Protein 6QDI (pdb70)

Radius of gyration: 21.53 Å; Cα contacts (8 Å, |Δi|>4)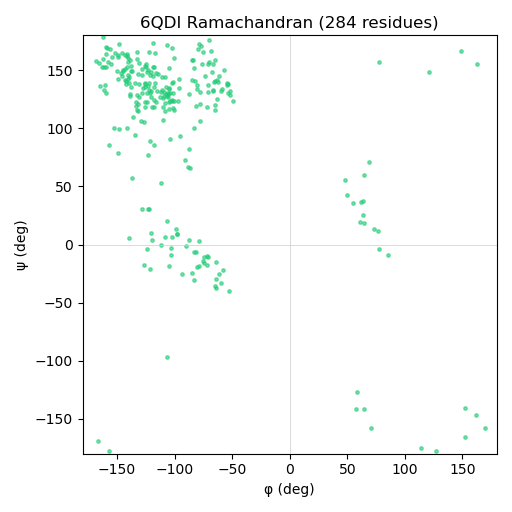: 906; chains: 1; bounding box: 48×49×57 Å

Secondary structure (DSSP, 8-state):
--SEEEEEESSTTS-SEEEEEEESSSEEEEETS-SSTTS-SSSEEEEEEEEEE--SSSEEEEEEEEEES-EEEEETTEEEEEE-SSSEE--EEEEEE-TT--EEEEEEEEEESS-EEEEEEEEETTEEEEEPPGGGEEEPPPPP-S---------EEEEEESSTTS-SEEEEEEES--EEEEET--SSTTS-SSS-EEEEEEEEEEP-SSEEEEEEEEEEEEEEEEETTEEEEEEEEEEEEEEEEPPPEEE-TT-EEEEEEEEEE-SS-EEEEEEEEETTEEEEEPPGGGEE--

Sequence (294 aa):
HMGLRGDYFDNIDLTNFKLTRVDKTIDFFWGVNSPAKEIRNDESYSVRWTGKIRRPLYSEEYTFYISSRDNGVVRLWIDNKLIIDKWDNLVGLEMGKIYYLEAGKLYDIKLEYFNNTGNGFVKLEWSSASTVRSIVPTECLYPAEPKHYGSSIPGKGIGLFYEYFDEDNLTNPKEKGIDSSVIDFNWGVGSPSKSINQDQKFSVRWTGFIQVPYDGDYVFYVSYDDGASLWIDRQLLIDKWTASEINTAKTEAISSLKAGQRVEVMLLLYRNTGLAGSIRLEWEGPGIERSVVPQQSCLYPR

Foldseek 3Di:
DWAWKKFKAQAQPPDHTFDIDGDLFQWDWQFQADPDPRHASFQGIKMKTKFKFADAAQFKKKKFKFWQAAKWKDKLNRTFWGGGDRDTDSTIGIDGDHHGDIIIIMMMGITQGGITTMFMWMAGPPRDIDGRGGVRTDYDDDDDDDDPQAAAFQAWKKWKAQAQPPDHTQDIDGDLFQWYWNFQIGPHPSHDSFQGIKMKTWFWFADAAFWKKKKKKFWQPAKWKAKQNRTQDHGHPVNDGGMDMGDIDGDHHGDIITMIMMGTGHHGIITIAIWMATDVRDTDTRGRRRTHHD

InterPro domains:
  IPR011658 PA14 domain [PF07691] (353-476)
  IPR011658 PA14 domain [PF07691] (506-639)
  IPR011658 PA14 domain [SM00758] (350-486)
  IPR011658 PA14 domain [SM00758] (503-640)
  IPR024449 Anti-sigma factor RsgI, N-terminal [PF12791] (4-43)
  IPR024449 Anti-sigma factor RsgI, N-terminal [PS51849] (4-51)
  IPR037524 PA14/GLEYA domain [PS51820] (349-487)
  IPR037524 PA14/GLEYA domain [PS51820] (502-641)
  IPR055431 Anti-sigma factor RsgI-like, middle domain [PF23750] (88-230)

B-factor: mean 12.71, std 6.84, range [3.91, 49.15]

Nearest PDB structures (foldseek):
  6qdi-assembly1_A  TM=1.003E+00  e=2.223E-57  Acetivibrio clariflavus
  6qe7-assembly1_A  TM=5.141E-01  e=4.379E-30  Acetivibrio thermocellus
  6qe7-assembly3_C  TM=5.158E-01  e=1.562E-29  Acetivibrio thermocellus
  5j6y-assembly1_A  TM=7.148E-01  e=3.619E-06  Marinomonas primoryensis
  6m8m-assembly1_A  TM=7.740E-01  e=2.005E-05  Marinobacter nauticus ATCC 49840

Solvent-accessible surface area: 13378 Å² total; per-residue (Å²): 192,64,0,0,34,0,6,0,2,15,1,30,45,29,44,24,56,62,38,45,68,61,11,148,37,3,71,39,146,30,20,74,83,27,14,17,192,64,3,69,62,8,23,0,2,0,0,51,0,33,7,81,0,56,0,94,79,59,34,99,1,21,0,35,1,24,3,12,10,0,0,74,0,48,0,69,110,126,68,27,5,79,86,68,48,90,124,79,7,152,43,134,8,129,22,132,0,88,54,49,106,92,15,50,3,71,0,16,0,10,1,16,26,27,47,0,34,0,79,0,23,5,17,17,102,57,21,134,123,46,40,1,35,38,95,1,0,66,30,32,146,78,137,150,64,59,67,111,18,94,44,182,12,91,0,0,63,19,40,0,8,25,91,34,79,43,64,66,90,100,50,149,21,83,2,29,21,2,13,12,24,1,2,48,0,4,1,15,89,47,4,88,77,47,42,83,0,0,0,66,0,34,5,43,0,54,3,28,80,90,26,82,1,22,0,26,0,26,3,10,11,0,0,8,0,90,10,67,176,114,69,72,6,96,81,56,111,33,87,59,138,72,59,17,123,4,136,62,44,84,7,129,58,41,62,102,0,50,2,75,0,14,0,29,0,53,28,150,40,0,22,0,43,1,30,0,67,14,44,87,12,150,115,44,43,1,9,78,21,2,0,45,25,217

CATH classification: 3.90.182.10 (+1 more: 3.90.182.10)

Organism: Acetivibrio clariflavus (strain DSM 19732 / NBRC 101661 / EBR45) (NCBI:txid720554)

Structure (mmCIF, N/CA/C/O backbone):
data_6QDI
#
_entry.id   6QDI
#
_cell.length_a   104.600
_cell.length_b   41.430
_cell.length_c   73.310
_cell.angle_alpha   90.00
_cell.angle_beta   100.35
_cell.angle_gamma   90.00
#
_symmetry.space_group_name_H-M   'C 1 2 1'
#
loop_
_entity.id
_entity.type
_entity.pdbx_description
1 polymer 'PA14 domain-containing protein'
2 non-polymer 1,2-ETHANEDIOL
3 non-polymer 'CALCIUM ION'
4 water water
#
loop_
_atom_site.group_PDB
_atom_site.id
_atom_site.type_symbol
_atom_site.label_atom_id
_atom_site.label_alt_id
_atom_site.label_comp_id
_atom_site.label_asym_id
_atom_site.label_entity_id
_atom_site.label_seq_id
_atom_site.pdbx_PDB_ins_code
_atom_site.Cartn_x
_atom_site.Cartn_y
_atom_site.Cartn_z
_atom_site.occupancy
_atom_site.B_iso_or_equiv
_atom_site.auth_seq_id
_atom_site.auth_comp_id
_atom_site.auth_asym_id
_atom_site.auth_atom_id
_atom_site.pdbx_PDB_model_num
ATOM 1 N N . HIS A 1 1 ? -0.376 26.246 21.729 1.00 23.34 20 HIS A N 1
ATOM 2 C CA . HIS A 1 1 ? -1.279 25.150 22.173 1.00 17.82 20 HIS A CA 1
ATOM 3 C C . HIS A 1 1 ? -0.516 24.097 22.982 1.00 17.58 20 HIS A C 1
ATOM 4 O O . HIS A 1 1 ? 0.631 23.770 22.661 1.00 21.77 20 HIS A O 1
ATOM 11 N N . MET A 1 2 ? -1.193 23.598 24.020 1.00 17.72 21 MET A N 1
ATOM 12 C CA . MET A 1 2 ? -0.737 22.569 24.911 1.00 18.96 21 MET A CA 1
ATOM 13 C C . MET A 1 2 ? -1.488 21.178 24.816 1.00 17.07 21 MET A C 1
ATOM 14 O O . MET A 1 2 ? -2.696 21.040 24.680 0.70 17.67 21 MET A O 1
ATOM 19 N N . GLY A 1 3 ? -0.710 20.145 25.001 1.00 13.81 22 GLY A N 1
ATOM 20 C CA . GLY A 1 3 ? -1.159 18.773 24.934 1.00 11.22 22 GLY A CA 1
ATOM 21 C C . GLY A 1 3 ? -0.525 18.050 23.773 1.00 10.93 22 GLY A C 1
ATOM 22 O O . GLY A 1 3 ? 0.373 18.587 23.120 1.00 11.69 22 GLY A O 1
ATOM 23 N N . LEU A 1 4 ? -0.946 16.801 23.542 1.00 9.47 23 LEU A N 1
ATOM 24 C CA . LEU A 1 4 ? -0.471 16.024 22.381 1.00 9.25 23 LEU A CA 1
ATOM 25 C C . LEU A 1 4 ? -1.667 15.724 21.511 1.00 8.91 23 LEU A C 1
ATOM 26 O O . LEU A 1 4 ? -2.804 15.622 21.959 1.00 10.41 23 LEU A O 1
ATOM 31 N N . ARG A 1 5 ? -1.396 15.552 20.215 1.00 9.11 24 ARG A N 1
ATOM 32 C CA . ARG A 1 5 ? -2.447 15.149 19.251 1.00 9.18 24 ARG A CA 1
ATOM 33 C C . ARG A 1 5 ? -2.636 13.639 19.350 1.00 8.78 24 ARG A C 1
ATOM 34 O O . ARG A 1 5 ? -1.682 12.879 19.091 1.00 9.14 24 ARG A O 1
ATOM 42 N N . GLY A 1 6 ? -3.852 13.222 19.708 1.00 8.86 25 GLY A N 1
ATOM 43 C CA . GLY A 1 6 ? -4.227 11.826 19.773 1.00 8.85 25 GLY A CA 1
ATOM 44 C C . GLY A 1 6 ? -5.043 11.490 18.526 1.00 8.59 25 GLY A C 1
ATOM 45 O O . GLY A 1 6 ? -6.081 12.112 18.285 1.00 9.96 25 GLY A O 1
ATOM 46 N N . ASP A 1 7 ? -4.572 10.474 17.778 1.00 8.41 26 ASP A N 1
ATOM 47 C CA . ASP A 1 7 ? -5.303 9.881 16.673 1.00 7.90 26 ASP A CA 1
ATOM 48 C C . ASP A 1 7 ? -5.821 8.555 17.198 1.00 7.40 26 ASP A C 1
ATOM 49 O O . ASP A 1 7 ? -5.039 7.690 17.637 1.00 7.83 26 ASP A O 1
ATOM 54 N N . TYR A 1 8 ? -7.135 8.411 17.127 1.00 7.58 27 TYR A N 1
ATOM 55 C CA . TYR A 1 8 ? -7.837 7.284 17.682 1.00 7.79 27 TYR A CA 1
ATOM 56 C C . TYR A 1 8 ? -8.336 6.372 16.577 1.00 7.85 27 TYR A C 1
ATOM 57 O O . TYR A 1 8 ? -9.023 6.822 15.641 1.00 8.44 27 TYR A O 1
ATOM 66 N N . PHE A 1 9 ? -8.018 5.085 16.731 1.00 7.50 28 PHE A N 1
ATOM 67 C CA . PHE A 1 9 ? -8.250 4.063 15.721 1.00 7.52 28 PHE A CA 1
ATOM 68 C C . PHE A 1 9 ? -9.197 3.010 16.253 1.00 7.00 28 PHE A C 1
ATOM 69 O O . PHE A 1 9 ? -9.150 2.637 17.434 1.00 7.85 28 PHE A O 1
ATOM 77 N N . ASP A 1 10 ? -10.024 2.482 15.366 1.00 7.29 29 ASP A N 1
ATOM 78 C CA . ASP A 1 10 ? -11.085 1.556 15.726 1.00 7.33 29 ASP A CA 1
ATOM 79 C C . ASP A 1 10 ? -10.604 0.125 15.905 1.00 6.75 29 ASP A C 1
ATOM 80 O O . ASP A 1 10 ? -11.396 -0.715 16.271 1.00 8.38 29 ASP A O 1
ATOM 85 N N . ASN A 1 11 ? -9.347 -0.169 15.605 1.00 6.87 30 ASN A N 1
ATOM 86 C CA . ASN A 1 11 ? -8.783 -1.518 15.709 1.00 6.49 30 ASN A CA 1
ATOM 87 C C . ASN A 1 11 ? -7.632 -1.539 16.709 1.00 6.26 30 ASN A C 1
ATOM 88 O O . ASN A 1 11 ? -7.166 -0.482 17.162 1.00 7.14 30 ASN A O 1
ATOM 93 N N . ILE A 1 12 ? -7.106 -2.720 17.016 1.00 6.11 31 ILE A N 1
ATOM 94 C CA . ILE A 1 12 ? -5.981 -2.843 17.975 1.00 6.09 31 ILE A CA 1
ATOM 95 C C . ILE A 1 12 ? -4.641 -2.407 17.411 1.00 6.09 31 ILE A C 1
ATOM 96 O O . ILE A 1 12 ? -3.689 -2.293 18.175 1.00 7.14 31 ILE A O 1
ATOM 101 N N . ASP A 1 13 ? -4.551 -2.173 16.103 1.00 6.61 32 ASP A N 1
ATOM 102 C CA . ASP A 1 13 ? -3.260 -2.095 15.396 1.00 6.87 32 ASP A CA 1
ATOM 103 C C . ASP A 1 13 ? -3.090 -0.779 14.665 1.00 6.68 32 ASP A C 1
ATOM 104 O O . ASP A 1 13 ? -2.432 -0.745 13.618 1.00 7.71 32 ASP A O 1
ATOM 109 N N . LEU A 1 14 ? -3.670 0.297 15.176 1.00 6.70 33 LEU A N 1
ATOM 110 C CA . LEU A 1 14 ? -3.426 1.639 14.600 1.00 6.92 33 LEU A CA 1
ATOM 111 C C . LEU A 1 14 ? -3.905 1.697 13.156 1.00 7.00 33 LEU A C 1
ATOM 112 O O . LEU A 1 14 ? -3.308 2.382 12.309 1.00 8.30 33 LEU A O 1
ATOM 117 N N . THR A 1 15 ? -5.015 1.009 12.881 1.00 7.28 34 THR A N 1
ATOM 118 C CA . THR A 1 15 ? -5.697 1.085 11.615 1.00 8.08 34 THR A CA 1
ATOM 119 C C . THR A 1 15 ? -7.167 1.465 11.849 1.00 7.63 34 THR A C 1
ATOM 120 O O . THR A 1 15 ? -7.742 1.225 12.903 1.00 7.89 34 THR A O 1
ATOM 124 N N . ASN A 1 16 ? -7.733 2.052 10.786 1.00 8.70 35 ASN A N 1
ATOM 125 C CA . ASN A 1 16 ? -9.116 2.520 10.732 1.00 9.38 35 ASN A CA 1
ATOM 126 C C . ASN A 1 16 ? -9.335 3.723 11.644 1.00 9.00 35 ASN A C 1
ATOM 127 O O . ASN A 1 16 ? -9.968 3.651 12.702 1.00 8.99 35 ASN A O 1
ATOM 132 N N . PHE A 1 17 ? -8.768 4.845 11.232 1.00 9.68 36 PHE A N 1
ATOM 133 C CA . PHE A 1 17 ? -8.865 6.113 11.927 1.00 9.37 36 PHE A CA 1
ATOM 134 C C . PHE A 1 17 ? -10.296 6.590 12.063 1.00 9.97 36 PHE A C 1
ATOM 135 O O . PHE A 1 17 ? -11.043 6.577 11.075 1.00 12.18 36 PHE A O 1
ATOM 143 N N . LYS A 1 18 ? -10.666 7.000 13.276 1.00 9.34 37 LYS A N 1
ATOM 144 C CA . LYS A 1 18 ? -11.967 7.571 13.517 1.00 9.81 37 LYS A CA 1
ATOM 145 C C . LYS A 1 18 ? -12.009 8.979 14.090 1.00 10.40 37 LYS A C 1
ATOM 146 O O . LYS A 1 18 ? -13.045 9.646 13.961 1.00 12.79 37 LYS A O 1
ATOM 152 N N . LEU A 1 19 ? -10.942 9.452 14.726 1.00 9.89 38 LEU A N 1
ATOM 153 C CA . LEU A 1 19 ? -11.024 10.736 15.449 1.00 10.35 38 LEU A CA 1
ATOM 154 C C . LEU A 1 19 ? -9.656 11.230 15.769 1.00 9.37 38 LEU A C 1
ATOM 155 O O . LEU A 1 19 ? -8.771 10.444 16.193 1.00 9.70 38 LEU A O 1
ATOM 160 N N . THR A 1 20 ? -9.447 12.531 15.556 1.00 9.71 39 THR A N 1
ATOM 161 C CA . THR A 1 20 ? -8.290 13.187 16.136 1.00 9.80 39 THR A CA 1
ATOM 162 C C . THR A 1 20 ? -8.761 14.259 17.141 1.00 10.49 39 THR A C 1
ATOM 163 O O . THR A 1 20 ? -9.801 14.876 16.959 1.00 11.08 39 THR A O 1
ATOM 167 N N . ARG A 1 21 ? -7.958 14.441 18.177 1.00 10.19 40 ARG A N 1
ATOM 168 C CA . ARG A 1 21 ? -8.228 15.503 19.157 1.00 10.78 40 ARG A CA 1
ATOM 169 C C . ARG A 1 21 ? -6.951 15.791 19.892 1.00 10.12 40 ARG A C 1
ATOM 170 O O . ARG A 1 21 ? -6.012 14.998 19.871 1.00 11.91 40 ARG A O 1
ATOM 178 N N . VAL A 1 22 ? -6.899 16.931 20.577 1.00 10.48 41 VAL A N 1
ATOM 179 C CA . VAL A 1 22 ? -5.773 17.236 21.421 1.00 10.47 41 VAL A CA 1
ATOM 180 C C . VAL A 1 22 ? -6.113 16.873 22.869 1.00 10.58 41 VAL A C 1
ATOM 181 O O . VAL A 1 22 ? -7.132 17.330 23.430 1.00 11.56 41 VAL A O 1
ATOM 185 N N . ASP A 1 23 ? -5.270 16.023 23.441 1.00 9.46 42 ASP A N 1
ATOM 186 C CA . ASP A 1 23 ? -5.403 15.592 24.817 1.00 9.95 42 ASP A CA 1
ATOM 187 C C . ASP A 1 23 ? -4.394 16.363 25.680 1.00 10.21 42 ASP A C 1
ATOM 188 O O . ASP A 1 23 ? -3.213 16.436 25.365 1.00 10.31 42 ASP A O 1
ATOM 193 N N . LYS A 1 24 ? -4.851 16.936 26.780 1.00 9.91 43 LYS A N 1
ATOM 194 C CA . LYS A 1 24 ? -3.989 17.817 27.553 1.00 10.98 43 LYS A CA 1
ATOM 195 C C . LYS A 1 24 ? -2.803 17.120 28.174 1.00 10.20 43 LYS A C 1
ATOM 196 O O . LYS A 1 24 ? -1.719 17.680 28.198 1.00 10.28 43 LYS A O 1
ATOM 202 N N . THR A 1 25 ? -3.018 15.874 28.593 1.00 10.31 44 THR A N 1
ATOM 203 C CA . THR A 1 25 ? -1.996 15.017 29.133 1.00 10.51 44 THR A CA 1
ATOM 204 C C . THR A 1 25 ? -2.312 13.580 28.701 1.00 10.34 44 THR A C 1
ATOM 205 O O . THR A 1 25 ? -3.440 13.306 28.260 1.00 11.03 44 THR A O 1
ATOM 209 N N . ILE A 1 26 ? -1.329 12.680 28.839 1.00 10.32 45 ILE A N 1
ATOM 210 C CA . ILE A 1 26 ? -1.600 11.238 28.613 1.00 10.24 45 ILE A CA 1
ATOM 211 C C . ILE A 1 26 ? -1.886 10.629 29.979 1.00 9.46 45 ILE A C 1
ATOM 212 O O . ILE A 1 26 ? -0.985 10.214 30.697 1.00 10.00 45 ILE A O 1
ATOM 217 N N . ASP A 1 27 ? -3.169 10.585 30.322 1.00 10.02 46 ASP A N 1
ATOM 218 C CA . ASP A 1 27 ? -3.622 10.147 31.628 1.00 10.51 46 ASP A CA 1
ATOM 219 C C . ASP A 1 27 ? -5.048 9.694 31.469 1.00 9.56 46 ASP A C 1
ATOM 220 O O . ASP A 1 27 ? -5.964 10.506 31.598 1.00 12.53 46 ASP A O 1
ATOM 225 N N . PHE A 1 28 ? -5.224 8.435 31.084 1.00 8.85 47 PHE A N 1
ATOM 226 C CA . PHE A 1 28 ? -6.530 7.924 30.692 1.00 8.41 47 PHE A CA 1
ATOM 227 C C . PHE A 1 28 ? -6.857 6.631 31.384 1.00 8.38 47 PHE A C 1
ATOM 228 O O . PHE A 1 28 ? -6.013 5.742 31.506 1.00 8.41 47 PHE A O 1
ATOM 236 N N . PHE A 1 29 ? -8.098 6.535 31.817 1.00 8.61 48 PHE A N 1
ATOM 237 C CA . PHE A 1 29 ? -8.619 5.320 32.344 1.00 9.13 48 PHE A CA 1
ATOM 238 C C . PHE A 1 29 ? -10.002 5.145 31.738 1.00 8.81 48 PHE A C 1
ATOM 239 O O . PHE A 1 29 ? -10.913 5.949 32.066 1.00 10.36 48 PHE A O 1
ATOM 247 N N . TRP A 1 30 ? -10.161 4.176 30.838 1.00 8.60 49 TRP A N 1
ATOM 248 C CA . TRP A 1 30 ? -11.381 4.047 30.044 1.00 9.00 49 TRP A CA 1
ATOM 249 C C . TRP A 1 30 ? -12.303 2.934 30.521 1.00 9.44 49 TRP A C 1
ATOM 250 O O . TRP A 1 30 ? -13.428 2.813 30.025 1.00 10.41 49 TRP A O 1
ATOM 261 N N . GLY A 1 31 ? -11.840 2.089 31.467 1.00 8.98 50 GLY A N 1
ATOM 262 C CA . GLY A 1 31 ? -12.675 0.989 31.887 1.00 10.37 50 GLY A CA 1
ATOM 263 C C . GLY A 1 31 ? -12.866 0.081 30.705 1.00 10.49 50 GLY A C 1
ATOM 264 O O . GLY A 1 31 ? -11.970 -0.102 29.887 1.00 9.89 50 GLY A O 1
ATOM 265 N N . VAL A 1 32 ? -14.078 -0.437 30.586 1.00 12.74 51 VAL A N 1
ATOM 266 C CA . VAL A 1 32 ? -14.411 -1.289 29.440 1.00 12.10 51 VAL A CA 1
ATOM 267 C C . VAL A 1 32 ? -15.132 -0.514 28.360 1.00 11.08 51 VAL A C 1
ATOM 268 O O . VAL A 1 32 ? -15.638 -1.130 27.410 1.00 14.11 51 VAL A O 1
ATOM 272 N N . ASN A 1 33 ? -15.211 0.807 28.463 1.00 11.73 52 ASN A N 1
ATOM 273 C CA . ASN A 1 33 ? -15.896 1.614 27.448 1.00 13.35 52 ASN A CA 1
ATOM 274 C C . ASN A 1 33 ? -14.932 2.293 26.536 1.00 11.18 52 ASN A C 1
ATOM 275 O O . ASN A 1 33 ? -13.752 2.343 26.785 1.00 13.25 52 ASN A O 1
ATOM 280 N N . SER A 1 34 ? -15.462 2.841 25.482 1.00 12.38 53 SER A N 1
ATOM 281 C CA . SER A 1 34 ? -14.708 3.450 24.475 1.00 13.68 53 SER A CA 1
ATOM 282 C C . SER A 1 34 ? -14.040 4.772 24.902 1.00 11.89 53 SER A C 1
ATOM 283 O O . SER A 1 34 ? -14.599 5.480 25.759 1.00 13.56 53 SER A O 1
ATOM 286 N N . PRO A 1 35 ? -12.951 5.196 24.232 1.00 11.44 54 PRO A N 1
ATOM 287 C CA . PRO A 1 35 ? -12.476 6.561 24.504 1.00 11.43 54 PRO A CA 1
ATOM 288 C C . PRO A 1 35 ? -13.327 7.672 23.968 1.00 12.85 54 PRO A C 1
ATOM 289 O O . PRO A 1 35 ? -13.117 8.818 24.375 1.00 16.07 54 PRO A O 1
ATOM 293 N N . ALA A 1 36 ? -14.198 7.396 23.021 1.00 11.92 55 ALA A N 1
ATOM 294 C CA . ALA A 1 36 ? -14.930 8.478 22.357 1.00 12.85 55 ALA A CA 1
ATOM 295 C C . ALA A 1 36 ? -16.089 7.882 21.602 1.00 12.21 55 ALA A C 1
ATOM 296 O O . ALA A 1 36 ? -16.011 6.727 21.163 1.00 12.67 55 ALA A O 1
ATOM 298 N N . LYS A 1 37 ? -17.126 8.702 21.348 1.00 13.81 56 LYS A N 1
ATOM 299 C CA . LYS A 1 37 ? -18.304 8.178 20.659 1.00 14.27 56 LYS A CA 1
ATOM 300 C C . LYS A 1 37 ? -17.988 7.664 19.249 1.00 12.38 56 LYS A C 1
ATOM 301 O O . LYS A 1 37 ? -18.667 6.780 18.743 1.00 15.66 56 LYS A O 1
ATOM 307 N N . GLU A 1 38 ? -16.925 8.200 18.638 1.00 12.90 57 GLU A N 1
ATOM 308 C CA . GLU A 1 38 ? -16.527 7.825 17.300 1.00 13.06 57 GLU A CA 1
ATOM 309 C C . GLU A 1 38 ? -15.870 6.452 17.228 1.00 12.36 57 GLU A C 1
ATOM 310 O O . GLU A 1 38 ? -15.710 5.915 16.132 1.00 13.95 57 GLU A O 1
ATOM 316 N N . ILE A 1 39 ? -15.440 5.918 18.365 1.00 10.87 58 ILE A N 1
ATOM 317 C CA . ILE A 1 39 ? -14.767 4.629 18.438 1.00 10.25 58 ILE A CA 1
ATOM 318 C C . ILE A 1 39 ? -15.793 3.618 18.901 1.00 10.28 58 ILE A C 1
ATOM 319 O O . ILE A 1 39 ? -16.386 3.784 19.993 1.00 12.11 58 ILE A O 1
ATOM 324 N N . ARG A 1 40 ? -15.983 2.563 18.115 1.00 10.11 59 ARG A N 1
ATOM 325 C CA . ARG A 1 40 ? -16.945 1.502 18.443 1.00 11.68 59 ARG A CA 1
ATOM 326 C C . ARG A 1 40 ? -16.630 0.970 19.847 1.00 10.34 59 ARG A C 1
ATOM 327 O O . ARG A 1 40 ? -15.472 0.675 20.189 1.00 9.70 59 ARG A O 1
ATOM 335 N N . ASN A 1 41 ? -17.671 0.761 20.637 1.00 9.92 60 ASN A N 1
ATOM 336 C CA . ASN A 1 41 ? -17.539 0.331 22.038 1.00 9.99 60 ASN A CA 1
ATOM 337 C C . ASN A 1 41 ? -17.451 -1.191 22.109 1.00 9.11 60 ASN A C 1
ATOM 338 O O . ASN A 1 41 ? -18.330 -1.846 22.662 1.00 10.45 60 ASN A O 1
ATOM 343 N N . ASP A 1 42 ? -16.366 -1.726 21.554 1.00 8.46 61 ASP A N 1
ATOM 344 C CA . ASP A 1 42 ? -16.175 -3.158 21.460 1.00 8.45 61 ASP A CA 1
ATOM 345 C C . ASP A 1 42 ? -14.926 -3.662 22.180 1.00 8.05 61 ASP A C 1
ATOM 346 O O . ASP A 1 42 ? -14.598 -4.842 22.070 1.00 8.86 61 ASP A O 1
ATOM 351 N N . GLU A 1 43 ? -14.205 -2.773 22.868 1.00 8.05 62 GLU A N 1
ATOM 352 C CA . GLU A 1 43 ? -13.020 -3.140 23.647 1.00 8.53 62 GLU A CA 1
ATOM 353 C C . GLU A 1 43 ? -11.770 -3.404 22.829 1.00 8.08 62 GLU A C 1
ATOM 354 O O . GLU A 1 43 ? -10.788 -3.894 23.370 1.00 8.88 62 GLU A O 1
ATOM 360 N N . SER A 1 44 ? -11.790 -3.045 21.531 1.00 7.42 63 SER A N 1
ATOM 361 C CA . SER A 1 44 ? -10.600 -3.191 20.672 1.00 6.64 63 SER A CA 1
ATOM 362 C C . SER A 1 44 ? -10.289 -1.864 20.000 1.00 7.59 63 SER A C 1
ATOM 363 O O . SER A 1 44 ? -11.011 -1.447 19.089 1.00 9.04 63 SER A O 1
ATOM 366 N N . TYR A 1 45 ? -9.255 -1.151 20.444 1.00 6.17 64 TYR A N 1
ATOM 367 C CA . TYR A 1 45 ? -8.971 0.172 19.894 1.00 6.00 64 TYR A CA 1
ATOM 368 C C . TYR A 1 45 ? -7.529 0.511 20.165 1.00 5.65 64 TYR A C 1
ATOM 369 O O . TYR A 1 45 ? -6.829 -0.197 20.895 1.00 6.02 64 TYR A O 1
ATOM 378 N N . SER A 1 46 ? -7.064 1.584 19.539 1.00 5.89 65 SER A N 1
ATOM 379 C CA . SER A 1 46 ? -5.667 1.963 19.701 1.00 6.09 65 SER A CA 1
ATOM 380 C C . SER A 1 46 ? -5.550 3.458 19.464 1.00 6.01 65 SER A C 1
ATOM 381 O O . SER A 1 46 ? -6.469 4.091 18.907 1.00 6.85 65 SER A O 1
ATOM 384 N N . VAL A 1 47 ? -4.451 4.039 19.926 1.00 5.99 66 VAL A N 1
ATOM 385 C CA . VAL A 1 47 ? -4.229 5.474 19.884 1.00 6.35 66 VAL A CA 1
ATOM 386 C C . VAL A 1 47 ? -2.779 5.747 19.604 1.00 6.59 66 VAL A C 1
ATOM 387 O O . VAL A 1 47 ? -1.875 5.054 20.122 1.00 6.94 66 VAL A O 1
ATOM 391 N N . ARG A 1 48 ? -2.522 6.784 18.791 1.00 7.04 67 ARG A N 1
ATOM 392 C CA . ARG A 1 48 ? -1.185 7.331 18.644 1.00 7.58 67 ARG A CA 1
ATOM 393 C C . ARG A 1 48 ? -1.213 8.796 19.061 1.00 7.78 67 ARG A C 1
ATOM 394 O O . ARG A 1 48 ? -2.007 9.585 18.547 1.00 9.07 67 ARG A O 1
ATOM 402 N N . TRP A 1 49 ? -0.321 9.151 19.982 1.00 7.47 68 TRP A N 1
ATOM 403 C CA . TRP A 1 49 ? -0.093 10.550 20.354 1.00 7.81 68 TRP A CA 1
ATOM 404 C C . TRP A 1 49 ? 1.202 11.050 19.771 1.00 8.16 68 TRP A C 1
ATOM 405 O O . TRP A 1 49 ? 2.243 10.373 19.850 1.00 8.32 68 TRP A O 1
ATOM 416 N N . THR A 1 50 ? 1.164 12.254 19.181 1.00 8.40 69 THR A N 1
ATOM 417 C CA . THR A 1 50 ? 2.333 12.869 18.608 1.00 9.09 69 THR A CA 1
ATOM 418 C C . THR A 1 50 ? 2.404 14.360 18.975 1.00 8.56 69 THR A C 1
ATOM 419 O O . THR A 1 50 ? 1.387 15.059 19.098 1.00 9.28 69 THR A O 1
ATOM 423 N N . GLY A 1 51 ? 3.635 14.823 19.073 1.00 9.72 70 GLY A N 1
ATOM 424 C CA . GLY A 1 51 ? 3.892 16.237 19.245 1.00 9.43 70 GLY A CA 1
ATOM 425 C C . GLY A 1 51 ? 5.294 16.414 19.764 1.00 9.44 70 GLY A C 1
ATOM 426 O O . GLY A 1 51 ? 6.219 15.661 19.414 1.00 9.99 70 GLY A O 1
ATOM 427 N N . LYS A 1 52 ? 5.471 17.439 20.596 1.00 10.65 71 LYS A N 1
ATOM 428 C CA . LYS A 1 52 ? 6.773 17.767 21.191 1.00 10.93 71 LYS A CA 1
ATOM 429 C C . LYS A 1 52 ? 6.660 17.822 22.695 1.00 10.40 71 LYS A C 1
ATOM 430 O O . LYS A 1 52 ? 5.576 18.096 23.225 1.00 11.19 71 LYS A O 1
ATOM 436 N N . ILE A 1 53 ? 7.784 17.542 23.338 1.00 10.13 72 ILE A N 1
ATOM 437 C CA . ILE A 1 53 ? 7.918 17.620 24.801 1.00 10.98 72 ILE A CA 1
ATOM 438 C C . ILE A 1 53 ? 9.094 18.529 25.146 1.00 11.53 72 ILE A C 1
ATOM 439 O O . ILE A 1 53 ? 10.131 18.461 24.486 1.00 12.08 72 ILE A O 1
ATOM 444 N N . ARG A 1 54 ? 8.887 19.364 26.173 1.00 11.42 73 ARG A N 1
ATOM 445 C CA A ARG A 1 54 ? 9.870 20.369 26.605 0.50 13.04 73 ARG A CA 1
ATOM 446 C CA B ARG A 1 54 ? 9.902 20.344 26.589 0.50 13.03 73 ARG A CA 1
ATOM 447 C C . ARG A 1 54 ? 10.228 20.141 28.066 1.00 13.73 73 ARG A C 1
ATOM 448 O O . ARG A 1 54 ? 9.467 20.544 28.938 1.00 15.68 73 ARG A O 1
ATOM 463 N N . PRO A 1 55 ? 11.387 19.535 28.360 1.00 12.74 74 PRO A N 1
ATOM 464 C CA . PRO A 1 55 ? 11.779 19.399 29.755 1.00 13.74 74 PRO A CA 1
ATOM 465 C C . PRO A 1 55 ? 12.286 20.716 30.323 1.00 13.80 74 PRO A C 1
ATOM 466 O O . PRO A 1 55 ? 12.794 21.556 29.585 1.00 15.70 74 PRO A O 1
ATOM 470 N N . LEU A 1 56 ? 12.180 20.845 31.634 1.00 13.74 75 LEU A N 1
ATOM 471 C CA . LEU A 1 56 ? 12.613 22.047 32.310 1.00 14.75 75 LEU A CA 1
ATOM 472 C C . LEU A 1 56 ? 14.110 22.007 32.631 1.00 15.50 75 LEU A C 1
ATOM 473 O O . LEU A 1 56 ? 14.691 23.073 32.842 1.00 19.65 75 LEU A O 1
ATOM 478 N N . TYR A 1 57 ? 14.720 20.830 32.756 1.00 15.18 76 TYR A N 1
ATOM 479 C CA . TYR A 1 57 ? 16.093 20.676 33.248 1.00 15.83 76 TYR A CA 1
ATOM 480 C C . TYR A 1 57 ? 16.979 19.893 32.301 1.00 15.39 76 TYR A C 1
ATOM 481 O O . TYR A 1 57 ? 16.477 19.070 31.511 1.00 15.92 76 TYR A O 1
ATOM 490 N N . SER A 1 58 ? 18.292 20.158 32.371 1.00 15.71 77 SER A N 1
ATOM 491 C CA . SER A 1 58 ? 19.338 19.376 31.687 1.00 14.92 77 SER A CA 1
ATOM 492 C C . SER A 1 58 ? 19.780 18.197 32.552 1.00 15.32 77 SER A C 1
ATOM 493 O O . SER A 1 58 ? 20.723 18.267 33.326 1.00 17.05 77 SER A O 1
ATOM 496 N N . GLU A 1 59 ? 18.979 17.126 32.476 1.00 14.70 78 GLU A N 1
ATOM 497 C CA . GLU A 1 59 ? 19.065 16.004 33.399 1.00 14.16 78 GLU A CA 1
ATOM 498 C C . GLU A 1 59 ? 18.644 14.721 32.697 1.00 13.90 78 GLU A C 1
ATOM 499 O O . GLU A 1 59 ? 18.004 14.753 31.626 1.00 15.12 78 GLU A O 1
ATOM 505 N N . GLU A 1 60 ? 19.046 13.595 33.285 1.00 13.63 79 GLU A N 1
ATOM 506 C CA . GLU A 1 60 ? 18.501 12.281 32.899 1.00 13.63 79 GLU A CA 1
ATOM 507 C C . GLU A 1 60 ? 17.065 12.189 33.402 1.00 13.64 79 GLU A C 1
ATOM 508 O O . GLU A 1 60 ? 16.815 12.174 34.617 1.00 14.00 79 GLU A O 1
ATOM 514 N N . TYR A 1 61 ? 16.139 12.042 32.449 1.00 12.77 80 TYR A N 1
ATOM 515 C CA . TYR A 1 61 ? 14.716 11.845 32.761 1.00 11.77 80 TYR A CA 1
ATOM 516 C C . TYR A 1 61 ? 14.373 10.382 32.745 1.00 11.28 80 TYR A C 1
ATOM 517 O O . TYR A 1 61 ? 14.906 9.605 31.939 1.00 12.44 80 TYR A O 1
ATOM 526 N N . THR A 1 62 ? 13.505 9.998 33.682 1.00 10.88 81 THR A N 1
ATOM 527 C CA . THR A 1 62 ? 12.828 8.707 33.643 1.00 10.17 81 THR A CA 1
ATOM 528 C C . THR A 1 62 ? 11.390 8.921 33.243 1.00 10.15 81 THR A C 1
ATOM 529 O O . THR A 1 62 ? 10.743 9.835 33.774 1.00 11.24 81 THR A O 1
ATOM 533 N N . PHE A 1 63 ? 10.923 8.139 32.259 1.00 9.80 82 PHE A N 1
ATOM 534 C CA . PHE A 1 63 ? 9.521 8.098 31.875 1.00 9.24 82 PHE A CA 1
ATOM 535 C C . PHE A 1 63 ? 8.907 6.813 32.393 1.00 9.50 82 PHE A C 1
ATOM 536 O O . PHE A 1 63 ? 9.548 5.745 32.271 1.00 10.23 82 PHE A O 1
ATOM 544 N N . TYR A 1 64 ? 7.724 6.922 32.982 1.00 8.98 83 TYR A N 1
ATOM 545 C CA . TYR A 1 64 ? 7.022 5.797 33.547 1.00 8.90 83 TYR A CA 1
ATOM 546 C C . TYR A 1 64 ? 5.713 5.630 32.789 1.00 8.41 83 TYR A C 1
ATOM 547 O O . TYR A 1 64 ? 4.974 6.612 32.607 1.00 10.35 83 TYR A O 1
ATOM 556 N N . ILE A 1 65 ? 5.396 4.391 32.439 1.00 8.59 84 ILE A N 1
ATOM 557 C CA . ILE A 1 65 ? 4.131 4.059 31.855 1.00 8.98 84 ILE A CA 1
ATOM 558 C C . ILE A 1 65 ? 3.410 3.018 32.688 1.00 8.38 84 ILE A C 1
ATOM 559 O O . ILE A 1 65 ? 3.986 2.016 33.082 1.00 10.25 84 ILE A O 1
ATOM 564 N N . SER A 1 66 ? 2.126 3.285 32.931 1.00 8.05 85 SER A N 1
ATOM 565 C CA B SER A 1 66 ? 1.215 2.224 33.354 0.31 7.64 85 SER A CA 1
ATOM 566 C CA C SER A 1 66 ? 1.143 2.294 33.390 0.69 8.51 85 SER A CA 1
ATOM 567 C C . SER A 1 66 ? 0.254 2.003 32.195 1.00 7.38 85 SER A C 1
ATOM 568 O O . SER A 1 66 ? -0.217 2.956 31.555 1.00 8.81 85 SER A O 1
ATOM 573 N N . ARG A 1 67 ? 0.033 0.720 31.878 1.00 6.82 86 ARG A N 1
ATOM 574 C CA . ARG A 1 67 ? -0.610 0.386 30.615 1.00 7.03 86 ARG A CA 1
ATOM 575 C C . ARG A 1 67 ? -1.494 -0.849 30.741 1.00 6.74 86 ARG A C 1
ATOM 576 O O . ARG A 1 67 ? -1.129 -1.856 31.364 1.00 7.16 86 ARG A O 1
ATOM 584 N N . ASP A 1 68 ? -2.588 -0.795 29.989 1.00 6.36 87 ASP A N 1
ATOM 585 C CA . ASP A 1 68 ? -3.424 -1.978 29.719 1.00 6.05 87 ASP A CA 1
ATOM 586 C C . ASP A 1 68 ? -4.040 -1.637 28.373 1.00 6.02 87 ASP A C 1
ATOM 587 O O . ASP A 1 68 ? -4.942 -0.810 28.356 1.00 6.50 87 ASP A O 1
ATOM 592 N N . ASN A 1 69 ? -3.566 -2.138 27.217 1.00 6.28 88 ASN A N 1
ATOM 593 C CA . ASN A 1 69 ? -2.555 -3.160 27.054 1.00 6.03 88 ASN A CA 1
ATOM 594 C C . ASN A 1 69 ? -1.212 -2.603 26.562 1.00 6.40 88 ASN A C 1
ATOM 595 O O . ASN A 1 69 ? -0.426 -2.137 27.391 1.00 8.83 88 ASN A O 1
ATOM 600 N N . GLY A 1 70 ? -0.922 -2.642 25.278 1.00 6.60 89 GLY A N 1
ATOM 601 C CA . GLY A 1 70 ? 0.441 -2.375 24.823 1.00 6.55 89 GLY A CA 1
ATOM 602 C C . GLY A 1 70 ? 0.773 -0.903 24.681 1.00 6.51 89 GLY A C 1
ATOM 603 O O . GLY A 1 70 ? -0.093 -0.078 24.398 1.00 6.71 89 GLY A O 1
ATOM 604 N N . VAL A 1 71 ? 2.063 -0.585 24.848 1.00 6.45 90 VAL A N 1
ATOM 605 C CA A VAL A 1 71 ? 2.594 0.756 24.617 0.50 6.12 90 VAL A CA 1
ATOM 606 C CA B VAL A 1 71 ? 2.589 0.762 24.601 0.50 7.44 90 VAL A CA 1
ATOM 607 C C . VAL A 1 71 ? 3.948 0.696 23.954 1.00 6.93 90 VAL A C 1
ATOM 608 O O . VAL A 1 71 ? 4.774 -0.187 24.274 1.00 8.17 90 VAL A O 1
ATOM 615 N N . ARG A 1 72 ? 4.207 1.670 23.082 1.00 7.29 91 ARG A N 1
ATOM 616 C CA . ARG A 1 72 ? 5.551 2.027 22.639 1.00 7.75 91 ARG A CA 1
ATOM 617 C C . ARG A 1 72 ? 5.702 3.521 22.854 1.00 7.63 91 ARG A C 1
ATOM 618 O O . ARG A 1 72 ? 4.846 4.294 22.468 1.00 8.75 91 ARG A O 1
ATOM 626 N N . LEU A 1 73 ? 6.853 3.926 23.428 1.00 7.58 92 LEU A N 1
ATOM 627 C CA . LEU A 1 73 ? 7.169 5.338 23.672 1.00 7.68 92 LEU A CA 1
ATOM 628 C C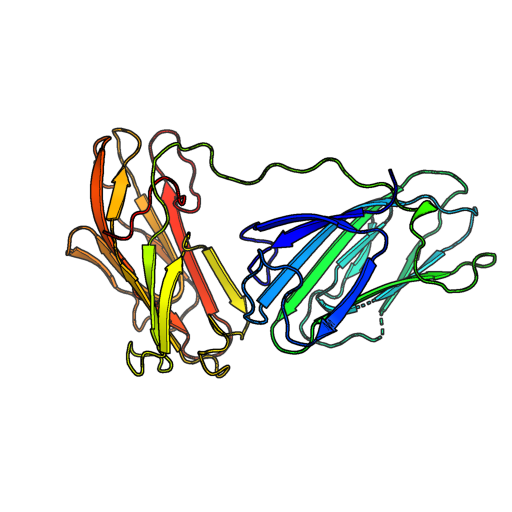 . LEU A 1 73 ? 8.495 5.710 23.054 1.00 7.64 92 LEU A C 1
ATOM 629 O O . LEU A 1 73 ? 9.495 5.093 23.395 1.00 7.90 92 LEU A O 1
ATOM 634 N N . TRP A 1 74 ? 8.463 6.706 22.179 1.00 7.82 93 TRP A N 1
ATOM 635 C CA . TRP A 1 74 ? 9.664 7.296 21.600 1.00 8.33 93 TRP A CA 1
ATOM 636 C C . TRP A 1 74 ? 9.802 8.712 22.140 1.00 8.30 93 TRP A C 1
ATOM 637 O O . TRP A 1 74 ? 8.864 9.514 22.070 1.00 9.21 93 TRP A O 1
ATOM 648 N N . ILE A 1 75 ? 11.006 9.042 22.628 1.00 9.04 94 ILE A N 1
ATOM 649 C CA . ILE A 1 75 ? 11.356 10.408 23.019 1.00 9.21 94 ILE A CA 1
ATOM 650 C C . ILE A 1 75 ? 12.595 10.752 22.202 1.00 9.63 94 ILE A C 1
ATOM 651 O O . ILE A 1 75 ? 13.522 9.966 22.160 1.00 9.89 94 ILE A O 1
ATOM 656 N N . ASP A 1 76 ? 12.597 11.901 21.545 1.00 9.76 95 ASP A N 1
ATOM 657 C CA . ASP A 1 76 ? 13.714 12.308 20.699 1.00 11.02 95 ASP A CA 1
ATOM 658 C C . ASP A 1 76 ? 14.020 11.253 19.644 1.00 11.12 95 ASP A C 1
ATOM 659 O O . ASP A 1 76 ? 15.184 10.986 19.299 1.00 11.72 95 ASP A O 1
ATOM 664 N N . ASN A 1 77 ? 12.974 10.605 19.151 1.00 10.83 96 ASN A N 1
ATOM 665 C CA . ASN A 1 77 ? 13.064 9.561 18.147 1.00 10.97 96 ASN A CA 1
ATOM 666 C C . ASN A 1 77 ? 13.809 8.314 18.605 1.00 11.12 96 ASN A C 1
ATOM 667 O O . ASN A 1 77 ? 14.151 7.443 17.779 1.00 15.07 96 ASN A O 1
ATOM 672 N N . LYS A 1 78 ? 13.960 8.125 19.915 1.00 9.94 97 LYS A N 1
ATOM 673 C CA . LYS A 1 78 ? 14.541 6.936 20.458 1.00 9.71 97 LYS A CA 1
ATOM 674 C C . LYS A 1 78 ? 13.407 6.151 21.128 1.00 8.78 97 LYS A C 1
ATOM 675 O O . LYS A 1 78 ? 12.684 6.705 21.988 1.00 9.35 97 LYS A O 1
ATOM 681 N N . LEU A 1 79 ? 13.257 4.863 20.790 1.00 8.78 98 LEU A N 1
ATOM 682 C CA . LEU A 1 79 ? 12.243 4.009 21.416 1.00 8.13 98 LEU A CA 1
ATOM 683 C C . LEU A 1 79 ? 12.762 3.601 22.782 1.00 8.90 98 LEU A C 1
ATOM 684 O O . LEU A 1 79 ? 13.631 2.750 22.894 1.00 11.26 98 LEU A O 1
ATOM 689 N N . ILE A 1 80 ? 12.204 4.183 23.837 1.00 8.46 99 ILE A N 1
ATOM 690 C CA . ILE A 1 80 ? 12.709 3.956 25.194 1.00 8.84 99 ILE A CA 1
ATOM 691 C C . ILE A 1 80 ? 11.823 3.031 26.012 1.00 8.64 99 ILE A C 1
ATOM 692 O O . ILE A 1 80 ? 12.285 2.517 26.999 1.00 9.60 99 ILE A O 1
ATOM 697 N N . ILE A 1 81 ? 10.558 2.824 25.619 1.00 8.13 100 ILE A N 1
ATOM 698 C CA . ILE A 1 81 ? 9.709 1.812 26.217 1.00 8.55 100 ILE A CA 1
ATOM 699 C C . ILE A 1 81 ? 9.069 1.035 25.065 1.00 8.07 100 ILE A C 1
ATOM 700 O O . ILE A 1 81 ? 8.320 1.614 24.284 1.00 8.68 100 ILE A O 1
ATOM 705 N N . ASP A 1 82 ? 9.417 -0.233 24.963 1.00 8.17 101 ASP A N 1
ATOM 706 C CA . ASP A 1 82 ? 8.939 -1.080 23.856 1.00 8.03 101 ASP A CA 1
ATOM 707 C C . ASP A 1 82 ? 8.190 -2.253 24.456 1.00 7.98 101 ASP A C 1
ATOM 708 O O . ASP A 1 82 ? 8.778 -3.291 24.771 1.00 8.33 101 ASP A O 1
ATOM 713 N N . LYS A 1 83 ? 6.888 -2.058 24.663 1.00 7.69 102 LYS A N 1
ATOM 714 C CA . LYS A 1 83 ? 6.063 -2.993 25.440 1.00 7.63 102 LYS A CA 1
ATOM 715 C C . LYS A 1 83 ? 4.720 -3.217 24.756 1.00 8.03 102 LYS A C 1
ATOM 716 O O . LYS A 1 83 ? 3.653 -3.029 25.335 1.00 7.85 102 LYS A O 1
ATOM 722 N N . TRP A 1 84 ? 4.798 -3.666 23.509 1.00 8.00 103 TRP A N 1
ATOM 723 C CA . TRP A 1 84 ? 3.627 -3.814 22.631 1.00 7.84 103 TRP A CA 1
ATOM 724 C C . TRP A 1 84 ? 3.080 -5.220 22.790 1.00 8.36 103 TRP A C 1
ATOM 725 O O . TRP A 1 84 ? 3.227 -6.069 21.932 1.00 9.68 103 TRP A O 1
ATOM 736 N N . ASP A 1 85 ? 2.448 -5.465 23.930 1.00 8.47 104 ASP A N 1
ATOM 737 C CA . ASP A 1 85 ? 2.012 -6.819 24.267 1.00 9.23 104 ASP A CA 1
ATOM 738 C C . ASP A 1 85 ? 0.740 -6.768 25.099 1.00 9.69 104 ASP A C 1
ATOM 739 O O . ASP A 1 85 ? 0.270 -5.690 25.487 1.00 10.42 104 ASP A O 1
ATOM 744 N N . ASN A 1 86 ? 0.180 -7.971 25.329 1.00 10.35 105 ASN A N 1
ATOM 745 C CA . ASN A 1 86 ? -1.114 -8.084 26.012 1.00 11.89 105 ASN A CA 1
ATOM 746 C C . ASN A 1 86 ? -1.070 -8.141 27.486 1.00 14.48 105 ASN A C 1
ATOM 747 O O . ASN A 1 86 ? -2.115 -8.306 28.115 1.00 20.96 105 ASN A O 1
ATOM 752 N N . LEU A 1 87 ? 0.103 -8.013 28.081 1.00 13.86 106 LEU A N 1
ATOM 753 C CA . LEU A 1 87 ? 0.174 -7.967 29.497 1.00 15.36 106 LEU A CA 1
ATOM 754 C C . LEU A 1 87 ? -0.437 -6.612 29.970 1.00 14.08 106 LEU A C 1
ATOM 755 O O . LEU A 1 87 ? -0.804 -5.661 29.177 0.70 13.48 106 LEU A O 1
ATOM 760 N N . VAL A 1 88 ? -0.486 -6.513 31.280 1.00 11.76 107 VAL A N 1
ATOM 761 C CA . VAL A 1 88 ? -0.739 -5.251 31.975 1.00 11.49 107 VAL A CA 1
ATOM 762 C C . VAL A 1 88 ? 0.565 -4.865 32.638 1.00 12.10 107 VAL A C 1
ATOM 763 O O . VAL A 1 88 ? 1.165 -5.665 33.373 1.00 17.12 107 VAL A O 1
ATOM 767 N N . GLY A 1 89 ? 1.029 -3.643 32.359 1.00 9.94 108 GLY A N 1
ATOM 768 C CA . GLY A 1 89 ? 2.326 -3.189 32.853 1.00 11.36 108 GLY A CA 1
ATOM 769 C C . GLY A 1 89 ? 2.158 -2.031 33.797 1.00 11.16 108 GLY A C 1
ATOM 770 O O . GLY A 1 89 ? 1.576 -1.022 33.474 1.00 12.52 108 GLY A O 1
ATOM 771 N N . LEU A 1 90 ? 2.653 -2.159 35.013 1.00 12.29 109 LEU A N 1
ATOM 772 C CA . LEU A 1 90 ? 2.604 -1.075 35.977 1.00 14.02 109 LEU A CA 1
ATOM 773 C C . LEU A 1 90 ? 4.059 -0.573 36.223 1.00 20.13 109 LEU A C 1
ATOM 774 O O . LEU A 1 90 ? 4.223 0.643 36.410 1.00 38.37 109 LEU A O 1
ATOM 779 N N . GLU A 1 92 ? 6.304 0.412 33.762 1.00 15.37 111 GLU A N 1
ATOM 780 C CA . GLU A 1 92 ? 7.298 0.372 32.690 1.00 12.57 111 GLU A CA 1
ATOM 781 C C . GLU A 1 92 ? 8.144 1.618 32.810 1.00 12.95 111 GLU A C 1
ATOM 782 O O . GLU A 1 92 ? 7.585 2.663 33.053 1.00 15.90 111 GLU A O 1
ATOM 788 N N . MET A 1 93 ? 9.472 1.538 32.556 1.00 11.04 112 MET A N 1
ATOM 789 C CA . MET A 1 93 ? 10.312 2.730 32.603 1.00 10.63 112 MET A CA 1
ATOM 790 C C . MET A 1 93 ? 11.303 2.757 31.455 1.00 10.37 112 MET A C 1
ATOM 791 O O . MET A 1 93 ? 11.757 1.733 30.970 1.00 11.76 112 MET A O 1
ATOM 796 N N . GLY A 1 94 ? 11.625 3.975 31.048 1.00 10.06 113 GLY A N 1
ATOM 797 C CA . GLY A 1 94 ? 12.742 4.203 30.133 1.00 11.19 113 GLY A CA 1
ATOM 798 C C . GLY A 1 94 ? 13.397 5.525 30.517 1.00 11.59 113 GLY A C 1
ATOM 799 O O . GLY A 1 94 ? 12.733 6.447 31.007 1.00 13.00 113 GLY A O 1
ATOM 800 N N . LYS A 1 95 ? 14.709 5.619 30.274 1.00 11.45 114 LYS A N 1
ATOM 801 C CA . LYS A 1 95 ? 15.482 6.800 30.672 1.00 12.25 114 LYS A CA 1
ATOM 802 C C . LYS A 1 95 ? 16.115 7.440 29.451 1.00 12.11 114 LYS A C 1
ATOM 803 O O . LYS A 1 95 ? 16.478 6.725 28.491 1.00 13.37 114 LYS A O 1
ATOM 809 N N . ILE A 1 96 ? 16.274 8.761 29.502 1.00 11.87 115 ILE A N 1
ATOM 810 C CA . ILE A 1 96 ? 16.945 9.504 28.423 1.00 12.06 115 ILE A CA 1
ATOM 811 C C . ILE A 1 96 ? 17.409 10.868 28.946 1.00 12.37 115 ILE A C 1
ATOM 812 O O . ILE A 1 96 ? 16.682 11.526 29.712 1.00 11.94 115 ILE A O 1
ATOM 817 N N . TYR A 1 97 ? 18.623 11.269 28.577 1.00 12.75 116 TYR A N 1
ATOM 818 C CA A TYR A 1 97 ? 19.148 12.575 28.909 0.50 12.70 116 TYR A CA 1
ATOM 819 C CA B TYR A 1 97 ? 19.162 12.591 28.917 0.50 13.19 116 TYR A CA 1
ATOM 820 C C . TYR A 1 97 ? 18.552 13.636 27.991 1.00 12.96 116 TYR A C 1
ATOM 821 O O . TYR A 1 97 ? 18.570 13.467 26.781 1.00 14.34 116 TYR A O 1
ATOM 838 N N . LEU A 1 98 ? 18.030 14.722 28.561 1.00 13.43 117 LEU A N 1
ATOM 839 C CA . LEU A 1 98 ? 17.439 15.814 27.804 1.00 13.72 117 LEU A CA 1
ATOM 840 C C . LEU A 1 98 ? 18.024 17.133 28.298 1.00 15.02 117 LEU A C 1
ATOM 841 O O . LEU A 1 98 ? 18.487 17.216 29.441 1.00 16.49 117 LEU A O 1
ATOM 846 N N . GLU A 1 99 ? 17.986 18.133 27.426 1.00 14.40 118 GLU A N 1
ATOM 847 C CA . GLU A 1 99 ? 18.468 19.467 27.715 1.00 14.76 118 GLU A CA 1
ATOM 848 C C . GLU A 1 99 ? 17.325 20.425 28.032 1.00 16.01 118 GLU A C 1
ATOM 849 O O . GLU A 1 99 ? 16.292 20.478 27.347 1.00 16.20 118 GLU A O 1
ATOM 855 N N . ALA A 1 100 ? 17.574 21.273 29.022 1.00 15.96 119 ALA A N 1
ATOM 856 C CA . ALA A 1 100 ? 16.620 22.254 29.435 1.00 15.40 119 ALA A CA 1
ATOM 857 C C . ALA A 1 100 ? 16.073 23.120 28.336 1.00 16.35 119 ALA A C 1
ATOM 858 O O . ALA A 1 100 ? 16.837 23.691 27.575 1.00 17.30 119 ALA A O 1
ATOM 860 N N . GLY A 1 101 ? 14.753 23.219 28.237 1.00 16.41 120 GLY A N 1
ATOM 861 C CA . GLY A 1 101 ? 14.109 24.108 27.315 1.00 17.50 120 GLY A CA 1
ATOM 862 C C . GLY A 1 101 ? 14.059 23.697 25.869 1.00 17.14 120 GLY A C 1
ATOM 863 O O . GLY A 1 101 ? 13.421 24.371 25.052 1.00 20.78 120 GLY A O 1
ATOM 864 N N . LYS A 1 102 ? 14.688 22.578 25.539 1.00 18.76 121 LYS A N 1
ATOM 865 C CA . LYS A 1 102 ? 14.731 22.114 24.154 1.00 17.44 121 LYS A CA 1
ATOM 866 C C . LYS A 1 102 ? 13.462 21.303 23.825 1.00 16.62 121 LYS A C 1
ATOM 867 O O . LYS A 1 102 ? 12.933 20.584 24.681 1.00 17.56 121 LYS A O 1
ATOM 873 N N . LEU A 1 103 ? 12.950 21.482 22.609 1.00 17.00 122 LEU A N 1
ATOM 874 C CA . LEU A 1 103 ? 11.786 20.724 22.165 1.00 16.66 122 LEU A CA 1
ATOM 875 C C . LEU A 1 103 ? 12.228 19.409 21.557 1.00 15.63 122 LEU A C 1
ATOM 876 O O . LEU A 1 103 ? 13.073 19.389 20.645 1.00 19.31 122 LEU A O 1
ATOM 881 N N . TYR A 1 104 ? 11.623 18.329 22.004 1.00 13.10 123 TYR A N 1
ATOM 882 C CA . TYR A 1 104 ? 11.911 17.006 21.506 1.00 12.23 123 TYR A CA 1
ATOM 883 C C . TYR A 1 104 ? 10.665 16.357 20.949 1.00 10.32 123 TYR A C 1
ATOM 884 O O . TYR A 1 104 ? 9.576 16.541 21.460 1.00 11.51 123 TYR A O 1
ATOM 893 N N . ASP A 1 105 ? 10.829 15.554 19.906 1.00 10.28 124 ASP A N 1
ATOM 894 C CA . ASP A 1 105 ? 9.735 14.749 19.434 1.00 9.98 124 ASP A CA 1
ATOM 895 C C . ASP A 1 105 ? 9.283 13.771 20.522 1.00 9.80 124 ASP A C 1
ATOM 896 O O . ASP A 1 105 ? 10.105 13.239 21.275 1.00 10.64 124 ASP A O 1
ATOM 901 N N . ILE A 1 106 ? 7.984 13.521 20.547 1.00 8.98 125 ILE A N 1
ATOM 902 C CA . ILE A 1 106 ? 7.405 12.492 21.390 1.00 8.26 125 ILE A CA 1
ATOM 903 C C . ILE A 1 106 ? 6.363 11.783 20.521 1.00 8.08 125 ILE A C 1
ATOM 904 O O . ILE A 1 106 ? 5.552 12.419 19.846 1.00 9.53 125 ILE A O 1
ATOM 909 N N . LYS A 1 107 ? 6.369 10.448 20.601 1.00 8.36 126 LYS A N 1
ATOM 910 C CA . LYS A 1 107 ? 5.346 9.598 19.986 1.00 7.71 126 LYS A CA 1
ATOM 911 C C . LYS A 1 107 ? 5.018 8.497 20.955 1.00 7.85 126 LYS A C 1
ATOM 912 O O . LYS A 1 107 ? 5.947 7.833 21.468 1.00 8.14 126 LYS A O 1
ATOM 918 N N . LEU A 1 108 ? 3.748 8.281 21.241 1.00 7.78 127 LEU A N 1
ATOM 919 C CA . LEU A 1 108 ? 3.330 7.225 22.140 1.00 7.27 127 LEU A CA 1
ATOM 920 C C . LEU A 1 108 ? 2.207 6.483 21.421 1.00 6.90 127 LEU A C 1
ATOM 921 O O . LEU A 1 108 ? 1.186 7.080 21.094 1.00 7.95 127 LEU A O 1
ATOM 926 N N . GLU A 1 109 ? 2.416 5.182 21.202 1.00 6.78 128 GLU A N 1
ATOM 927 C CA . GLU A 1 109 ? 1.410 4.315 20.618 1.00 6.71 128 GLU A CA 1
ATOM 928 C C . GLU A 1 109 ? 0.868 3.371 21.698 1.00 6.33 128 GLU A C 1
ATOM 929 O O . GLU A 1 109 ? 1.621 2.922 22.564 1.00 6.83 128 GLU A O 1
ATOM 935 N N . TYR A 1 110 ? -0.425 3.085 21.617 1.00 5.86 129 TYR A N 1
ATOM 936 C CA . TYR A 1 110 ? -1.126 2.365 22.675 1.00 6.24 129 TYR A CA 1
ATOM 937 C C . TYR A 1 110 ? -2.213 1.485 22.057 1.00 5.74 129 TYR A C 1
ATOM 938 O O . TYR A 1 110 ? -2.851 1.900 21.074 1.00 5.91 129 TYR A O 1
ATOM 947 N N . PHE A 1 111 ? -2.497 0.334 22.676 1.00 5.64 130 PHE A N 1
ATOM 948 C CA . PHE A 1 111 ? -3.688 -0.418 22.319 1.00 5.85 130 PHE A CA 1
ATOM 949 C C . PHE A 1 111 ? -4.384 -1.038 23.488 1.00 5.82 130 PHE A C 1
ATOM 950 O O . PHE A 1 111 ? -3.744 -1.426 24.477 1.00 5.89 130 PHE A O 1
ATOM 958 N N . ASN A 1 112 ? -5.694 -1.224 23.334 1.00 5.72 131 ASN A N 1
ATOM 959 C CA . ASN A 1 112 ? -6.514 -2.065 24.200 1.00 6.06 131 ASN A CA 1
ATOM 960 C C . ASN A 1 112 ? -6.993 -3.250 23.404 1.00 6.32 131 ASN A C 1
ATOM 961 O O . ASN A 1 112 ? -7.602 -3.078 22.346 1.00 6.92 131 ASN A O 1
ATOM 966 N N . ASN A 1 113 ? -6.757 -4.462 23.921 1.00 6.23 132 ASN A N 1
ATOM 967 C CA . ASN A 1 113 ? -7.209 -5.704 23.303 1.00 6.57 132 ASN A CA 1
ATOM 968 C C . ASN A 1 113 ? -8.079 -6.463 24.321 1.00 6.51 132 ASN A C 1
ATOM 969 O O . ASN A 1 113 ? -7.620 -7.440 24.914 1.00 7.52 132 ASN A O 1
ATOM 974 N N . THR A 1 114 ? -9.314 -5.981 24.465 1.00 6.71 133 THR A N 1
ATOM 975 C CA . THR A 1 114 ? -10.369 -6.450 25.396 1.00 7.80 133 THR A CA 1
ATOM 976 C C . THR A 1 114 ? -10.145 -5.974 26.822 1.00 8.08 133 THR A C 1
ATOM 977 O O . THR A 1 114 ? -9.025 -5.651 27.256 1.00 8.28 133 THR A O 1
ATOM 981 N N . GLY A 1 115 ? -11.236 -5.945 27.566 1.00 9.08 134 GLY A N 1
ATOM 982 C CA . GLY A 1 115 ? -11.196 -5.609 28.974 1.00 8.82 134 GLY A CA 1
ATOM 983 C C . GLY A 1 115 ? -10.897 -4.151 29.214 1.00 8.22 134 GLY A C 1
ATOM 984 O O . GLY A 1 115 ? -11.126 -3.281 28.372 1.00 8.51 134 GLY A O 1
ATOM 985 N N . ASN A 1 116 ? -10.404 -3.888 30.409 1.00 8.06 135 ASN A N 1
ATOM 986 C CA . ASN A 1 116 ? -10.043 -2.553 30.817 1.00 7.61 135 ASN A CA 1
ATOM 987 C C . ASN A 1 116 ? -9.006 -1.979 29.842 1.00 6.99 135 ASN A C 1
ATOM 988 O O . ASN A 1 116 ? -8.164 -2.703 29.303 1.00 7.34 135 ASN A O 1
ATOM 993 N N . GLY A 1 117 ? -9.036 -0.660 29.692 1.00 7.29 136 GLY A N 1
ATOM 994 C CA . GLY A 1 117 ? -8.044 0.085 28.950 1.00 7.34 136 GLY A CA 1
ATOM 995 C C . GLY A 1 117 ? -7.603 1.286 29.768 1.00 6.64 136 GLY A C 1
ATOM 996 O O . GLY A 1 117 ? -8.436 2.030 30.242 1.00 7.82 136 GLY A O 1
ATOM 997 N N . PHE A 1 118 ? -6.281 1.447 29.925 1.00 6.53 137 PHE A N 1
ATOM 998 C CA . PHE A 1 118 ? -5.738 2.610 30.596 1.00 6.90 137 PHE A CA 1
ATOM 999 C C . PHE A 1 118 ? -4.310 2.854 30.109 1.00 6.88 137 PHE A C 1
ATOM 1000 O O . PHE A 1 118 ? -3.612 1.917 29.722 1.00 7.04 137 PHE A O 1
ATOM 1008 N N . VAL A 1 119 ? -3.874 4.108 30.213 1.00 7.07 138 VAL A N 1
ATOM 1009 C CA . VAL A 1 119 ? -2.520 4.470 29.887 1.00 7.41 138 VAL A CA 1
ATOM 1010 C C . VAL A 1 119 ? -2.214 5.799 30.573 1.00 8.04 138 VAL A C 1
ATOM 1011 O O . VAL A 1 119 ? -2.980 6.773 30.466 1.00 9.71 138 VAL A O 1
ATOM 1015 N N . LYS A 1 120 ? -1.101 5.842 31.273 1.00 7.72 139 LYS A N 1
ATOM 1016 C CA . LYS A 1 120 ? -0.683 7.027 32.015 1.00 8.82 139 LYS A CA 1
ATOM 1017 C C . LYS A 1 120 ? 0.807 7.228 31.848 1.00 8.98 139 LYS A C 1
ATOM 1018 O O . LYS A 1 120 ? 1.576 6.293 32.110 1.00 10.79 139 LYS A O 1
ATOM 1024 N N . LEU A 1 121 ? 1.205 8.438 31.440 1.00 8.60 140 LEU A N 1
ATOM 1025 C CA . LEU A 1 121 ? 2.630 8.808 31.240 1.00 8.86 140 LEU A CA 1
ATOM 1026 C C . LEU A 1 121 ? 3.084 9.802 32.304 1.00 8.78 140 LEU A C 1
ATOM 1027 O O . LEU A 1 121 ? 2.552 10.927 32.383 1.00 9.44 140 LEU A O 1
ATOM 1032 N N . GLU A 1 122 ? 4.073 9.360 33.069 1.00 8.90 141 GLU A N 1
ATOM 1033 C CA . GLU A 1 122 ? 4.717 10.186 34.098 1.00 9.31 141 GLU A CA 1
ATOM 1034 C C . GLU A 1 122 ? 6.163 10.391 33.744 1.00 9.57 141 GLU A C 1
ATOM 1035 O O . GLU A 1 122 ? 6.762 9.654 32.934 1.00 9.66 141 GLU A O 1
ATOM 1041 N N . TRP A 1 123 ? 6.777 11.370 34.420 1.00 9.61 142 TRP A N 1
ATOM 1042 C CA . TRP A 1 123 ? 8.223 11.586 34.334 1.00 10.39 142 TRP A CA 1
ATOM 1043 C C . TRP A 1 123 ? 8.789 11.952 35.704 1.00 10.69 142 TRP A C 1
ATOM 1044 O O . TRP A 1 123 ? 8.075 12.353 36.613 1.00 10.76 142 TRP A O 1
ATOM 1055 N N . SER A 1 124 ? 10.102 11.766 35.835 1.00 10.88 143 SER A N 1
ATOM 1056 C CA . SER A 1 124 ? 10.857 12.301 36.961 1.00 11.66 143 SER A CA 1
ATOM 1057 C C . SER A 1 124 ? 12.286 12.598 36.475 1.00 11.26 143 SER A C 1
ATOM 1058 O O . SER A 1 124 ? 12.764 12.103 35.447 1.00 12.61 143 SER A O 1
ATOM 1061 N N . SER A 1 125 ? 12.969 13.405 37.266 1.00 12.68 144 SER A N 1
ATOM 1062 C CA . SER A 1 125 ? 14.407 13.628 37.117 1.00 12.90 144 SER A CA 1
ATOM 1063 C C . SER A 1 125 ? 14.926 14.095 38.466 1.00 13.48 144 SER A C 1
ATOM 1064 O O . SER A 1 125 ? 14.145 14.246 39.416 1.00 15.36 144 SER A O 1
ATOM 1067 N N . ALA A 1 126 ? 16.207 14.402 38.565 1.00 14.06 145 ALA A N 1
ATOM 1068 C CA . ALA A 1 126 ? 16.743 14.903 39.846 1.00 15.12 145 ALA A CA 1
ATOM 1069 C C . ALA A 1 126 ? 15.962 16.078 40.367 1.00 13.82 145 ALA A C 1
ATOM 1070 O O . ALA A 1 126 ? 15.670 16.139 41.592 1.00 17.30 145 ALA A O 1
ATOM 1072 N N . SER A 1 127 ? 15.563 16.988 39.489 1.00 14.29 146 SER A N 1
ATOM 1073 C CA . SER A 1 127 ? 14.827 18.189 39.881 1.00 15.84 146 SER A CA 1
ATOM 1074 C C . SER A 1 127 ? 13.325 18.149 39.603 1.00 15.04 146 SER A C 1
ATOM 1075 O O . SER A 1 127 ? 12.611 19.109 39.893 1.00 17.91 146 SER A O 1
ATOM 1078 N N . THR A 1 128 ? 12.845 17.062 38.984 1.00 15.03 147 THR A N 1
ATOM 1079 C CA . THR A 1 128 ? 11.423 16.896 38.653 1.00 14.75 147 THR A CA 1
ATOM 1080 C C . THR A 1 128 ? 10.833 15.811 39.530 1.00 14.39 147 THR A C 1
ATOM 1081 O O . THR A 1 128 ? 11.127 14.610 39.332 1.00 14.93 147 THR A O 1
ATOM 1085 N N . VAL A 1 129 ? 10.005 16.197 40.506 1.00 14.22 148 VAL A N 1
ATOM 1086 C CA . VAL A 1 129 ? 9.308 15.214 41.307 1.00 14.57 148 VAL A CA 1
ATOM 1087 C C . VAL A 1 129 ? 8.383 14.404 40.382 1.00 12.94 148 VAL A C 1
ATOM 1088 O O . VAL A 1 129 ? 7.726 14.956 39.497 1.00 13.44 148 VAL A O 1
ATOM 1092 N N . ARG A 1 130 ? 8.335 13.113 40.624 1.00 13.17 149 ARG A N 1
ATOM 1093 C CA . ARG A 1 130 ? 7.542 12.234 39.767 1.00 11.90 149 ARG A CA 1
ATOM 1094 C C . ARG A 1 130 ? 6.125 12.744 39.664 1.00 12.16 149 ARG A C 1
ATOM 1095 O O . ARG A 1 130 ? 5.455 13.033 40.654 1.00 13.53 149 ARG A O 1
ATOM 1103 N N . SER A 1 131 ? 5.655 12.842 38.430 1.00 11.61 150 SER A N 1
ATOM 1104 C CA . SER A 1 131 ? 4.350 13.430 38.141 1.00 12.19 150 SER A CA 1
ATOM 1105 C C . SER A 1 131 ? 3.906 13.024 36.753 1.00 11.64 150 SER A C 1
ATOM 1106 O O . SER A 1 131 ? 4.731 12.697 35.901 1.00 10.74 150 SER A O 1
ATOM 1109 N N . ILE A 1 132 ? 2.607 13.118 36.493 1.00 11.59 151 ILE A N 1
ATOM 1110 C CA . ILE A 1 132 ? 2.101 13.074 35.142 1.00 11.12 151 ILE A CA 1
ATOM 1111 C C . ILE A 1 132 ? 2.848 14.139 34.345 1.00 10.92 151 ILE A C 1
ATOM 1112 O O . ILE A 1 132 ? 3.039 15.267 34.787 1.00 12.52 151 ILE A O 1
ATOM 1117 N N . VAL A 1 133 ? 3.241 13.814 33.113 1.00 9.97 152 VAL A N 1
ATOM 1118 C CA . VAL A 1 133 ? 3.891 14.819 32.271 1.00 10.56 152 VAL A CA 1
ATOM 1119 C C . VAL A 1 133 ? 2.848 15.904 32.003 1.00 10.48 152 VAL A C 1
ATOM 1120 O O . VAL A 1 133 ? 1.768 15.603 31.494 1.00 11.43 152 VAL A O 1
ATOM 1124 N N . PRO A 1 134 ? 3.131 17.154 32.406 1.00 11.30 153 PRO A N 1
ATOM 1125 C CA . PRO A 1 134 ? 2.055 18.156 32.423 1.00 11.79 153 PRO A CA 1
ATOM 1126 C C . PRO A 1 134 ? 1.798 18.840 31.090 1.00 10.77 153 PRO A C 1
ATOM 1127 O O . PRO A 1 134 ? 2.690 18.907 30.210 1.00 11.61 153 PRO A O 1
ATOM 1131 N N . THR A 1 135 ? 0.613 19.393 30.939 1.00 10.98 154 THR A N 1
ATOM 1132 C CA . THR A 1 135 ? 0.194 19.941 29.671 1.00 11.49 154 THR A CA 1
ATOM 1133 C C . THR A 1 135 ? 1.094 21.062 29.171 1.00 12.09 154 THR A C 1
ATOM 1134 O O . THR A 1 135 ? 1.318 21.190 27.954 1.00 13.16 154 THR A O 1
ATOM 1138 N N . GLU A 1 136 ? 1.651 21.847 30.078 1.00 13.02 155 GLU A N 1
ATOM 1139 C CA . GLU A 1 136 ? 2.429 22.996 29.648 1.00 14.21 155 GLU A CA 1
ATOM 1140 C C . GLU A 1 136 ? 3.772 22.587 29.041 1.00 13.88 155 GLU A C 1
ATOM 1141 O O . GLU A 1 136 ? 4.465 23.446 28.458 1.00 16.47 155 GLU A O 1
ATOM 1147 N N . CYS A 1 137 ? 4.139 21.306 29.171 1.00 12.17 156 CYS A N 1
ATOM 1148 C CA . CYS A 1 137 ? 5.361 20.785 28.588 1.00 12.63 156 CYS A CA 1
ATOM 1149 C C . CYS A 1 137 ? 5.105 19.968 27.291 1.00 12.01 156 CYS A C 1
ATOM 1150 O O . CYS A 1 137 ? 6.039 19.365 26.764 1.00 13.01 156 CYS A O 1
ATOM 1153 N N . LEU A 1 138 ? 3.859 19.958 26.816 1.00 11.31 157 LEU A N 1
ATOM 1154 C CA . LEU A 1 138 ? 3.474 19.155 25.655 1.00 11.11 157 LEU A CA 1
ATOM 1155 C C . LEU A 1 138 ? 2.882 20.066 24.592 1.00 11.75 157 LEU A C 1
ATOM 1156 O O . LEU A 1 138 ? 1.996 20.868 24.904 1.00 13.59 157 LEU A O 1
ATOM 1161 N N . TYR A 1 139 ? 3.278 19.857 23.330 1.00 10.70 158 TYR A N 1
ATOM 1162 C CA . TYR A 1 139 ? 2.814 20.682 22.203 1.00 11.01 158 TYR A CA 1
ATOM 1163 C C . TYR A 1 139 ? 2.290 19.732 21.127 1.00 10.10 158 TYR A C 1
ATOM 1164 O O . TYR A 1 139 ? 2.992 18.779 20.765 1.00 12.16 158 TYR A O 1
ATOM 1173 N N . PRO A 1 140 ? 1.090 19.975 20.619 1.00 10.23 159 PRO A N 1
ATOM 1174 C CA . PRO A 1 140 ? 0.491 18.962 19.742 1.00 10.34 159 PRO A CA 1
ATOM 1175 C C . PRO A 1 140 ? 0.984 19.027 18.296 1.00 11.05 159 PRO A C 1
ATOM 1176 O O . PRO A 1 140 ? 1.182 20.132 17.766 1.00 12.98 159 PRO A O 1
ATOM 1180 N N . ALA A 1 141 ? 1.189 17.871 17.669 1.00 10.60 160 ALA A N 1
ATOM 1181 C CA . ALA A 1 141 ? 1.466 17.825 16.239 1.00 11.20 160 ALA A CA 1
ATOM 1182 C C . ALA A 1 141 ? 0.256 18.316 15.443 1.00 12.03 160 ALA A C 1
ATOM 1183 O O . ALA A 1 141 ? -0.861 18.318 15.918 1.00 12.90 160 ALA A O 1
ATOM 1185 N N . GLU A 1 142 ? 0.526 18.744 14.190 1.00 14.05 161 GLU A N 1
ATOM 1186 C CA . GLU A 1 142 ? -0.526 19.034 13.205 1.00 16.46 161 GLU A CA 1
ATOM 1187 C C . GLU A 1 142 ? -1.225 17.740 12.827 1.00 13.49 161 GLU A C 1
ATOM 1188 O O . GLU A 1 142 ? -0.573 16.680 12.829 1.00 15.79 161 GLU A O 1
ATOM 1194 N N . PRO A 1 143 ? -2.525 17.776 12.505 1.00 14.39 162 PRO A N 1
ATOM 1195 C CA . PRO A 1 143 ? -3.198 16.544 12.138 1.00 15.53 162 PRO A CA 1
ATOM 1196 C C . PRO A 1 143 ? -2.708 15.934 10.849 1.00 14.80 162 PRO A C 1
ATOM 1197 O O . PRO A 1 143 ? -2.478 16.641 9.864 1.00 17.30 162 PRO A O 1
ATOM 1201 N N . LYS A 1 144 ? -2.455 14.638 10.886 1.00 14.53 163 LYS A N 1
ATOM 1202 C CA . LYS A 1 144 ? -2.186 13.832 9.707 1.00 14.68 163 LYS A CA 1
ATOM 1203 C C . LYS A 1 144 ? -3.521 13.497 9.064 1.00 15.62 163 LYS A C 1
ATOM 1204 O O . LYS A 1 144 ? -4.457 13.083 9.758 1.00 16.33 163 LYS A O 1
ATOM 1210 N N . HIS A 1 145 ? -3.584 13.589 7.732 1.00 18.43 164 HIS A N 1
ATOM 1211 C CA . HIS A 1 145 ? -4.799 13.292 7.004 1.00 18.45 164 HIS A CA 1
ATOM 1212 C C . HIS A 1 145 ? -4.983 11.792 6.821 1.00 16.37 164 HIS A C 1
ATOM 1213 O O . HIS A 1 145 ? -4.026 11.086 6.442 1.00 17.45 164 HIS A O 1
ATOM 1220 N N . TYR A 1 146 ? -6.207 11.328 7.094 1.00 19.52 165 TYR A N 1
ATOM 1221 C CA . TYR A 1 146 ? -6.619 9.975 6.859 1.00 20.07 165 TYR A CA 1
ATOM 1222 C C . TYR A 1 146 ? -7.843 10.085 5.968 1.00 21.16 165 TYR A C 1
ATOM 1223 O O . TYR A 1 146 ? -8.615 11.053 6.023 1.00 28.58 165 TYR A O 1
ATOM 1232 N N . GLY A 1 147 ? -8.001 9.091 5.141 1.00 18.81 166 GLY A N 1
ATOM 1233 C CA . GLY A 1 147 ? -9.215 8.963 4.362 1.00 21.32 166 GLY A CA 1
ATOM 1234 C C . GLY A 1 147 ? -8.947 8.957 2.890 1.00 17.60 166 GLY A C 1
ATOM 1235 O O . GLY A 1 147 ? -8.036 9.582 2.374 1.00 17.32 166 GLY A O 1
ATOM 1236 N N . SER A 1 148 ? -9.797 8.245 2.206 1.00 15.79 167 SER A N 1
ATOM 1237 C CA . SER A 1 148 ? -9.696 8.072 0.787 1.00 12.35 167 SER A CA 1
ATOM 1238 C C . SER A 1 148 ? -10.093 9.319 -0.004 1.00 12.51 167 SER A C 1
ATOM 1239 O O . SER A 1 148 ? -11.024 10.033 0.349 1.00 14.76 167 SER A O 1
ATOM 1242 N N . SER A 1 149 ? -9.391 9.519 -1.112 1.00 12.42 168 SER A N 1
ATOM 1243 C CA . SER A 1 149 ? -9.696 10.561 -2.080 1.00 13.60 168 SER A CA 1
ATOM 1244 C C . SER A 1 149 ? -10.778 10.170 -3.067 1.00 11.49 168 SER A C 1
ATOM 1245 O O . SER A 1 149 ? -11.171 10.984 -3.901 1.00 13.35 168 SER A O 1
ATOM 1248 N N . ILE A 1 150 ? -11.240 8.924 -3.041 1.00 9.15 169 ILE A N 1
ATOM 1249 C CA . ILE A 1 150 ? -12.173 8.457 -4.060 1.00 8.42 169 ILE A CA 1
ATOM 1250 C C . ILE A 1 150 ? -13.558 9.012 -3.693 1.00 8.37 169 ILE A C 1
ATOM 1251 O O . ILE A 1 150 ? -14.078 8.735 -2.604 1.00 8.36 169 ILE A O 1
ATOM 1256 N N . PRO A 1 151 ? -14.180 9.803 -4.591 1.00 8.90 170 PRO A N 1
ATOM 1257 C CA . PRO A 1 151 ? -15.500 10.385 -4.267 1.00 9.06 170 PRO A CA 1
ATOM 1258 C C . PRO A 1 151 ? -16.591 9.330 -4.418 1.00 8.83 170 PRO A C 1
ATOM 1259 O O . PRO A 1 151 ? -16.377 8.221 -4.925 1.00 10.21 170 PRO A O 1
ATOM 1263 N N . GLY A 1 152 ? -17.771 9.699 -3.972 1.00 8.64 171 GLY A N 1
ATOM 1264 C CA . GLY A 1 152 ? -18.955 8.855 -4.151 1.00 8.42 171 GLY A CA 1
ATOM 1265 C C . GLY A 1 152 ? -19.913 9.060 -2.994 1.00 8.02 171 GLY A C 1
ATOM 1266 O O . GLY A 1 152 ? -19.563 9.628 -1.975 1.00 8.89 171 GLY A O 1
ATOM 1267 N N . LYS A 1 153 ? -21.134 8.574 -3.181 1.00 8.07 172 LYS A N 1
ATOM 1268 C CA . LYS A 1 153 ? -22.245 8.787 -2.240 1.00 8.01 172 LYS A CA 1
ATOM 1269 C C . LYS A 1 153 ? -22.499 7.612 -1.295 1.00 7.68 172 LYS A C 1
ATOM 1270 O O . LYS A 1 153 ? -23.499 7.612 -0.583 1.00 8.24 172 LYS A O 1
ATOM 1276 N N . GLY A 1 154 ? -21.565 6.663 -1.218 1.00 6.97 173 GLY A N 1
ATOM 1277 C CA . GLY A 1 154 ? -21.733 5.518 -0.373 1.00 7.48 173 GLY A CA 1
ATOM 1278 C C . GLY A 1 154 ? -21.731 5.817 1.122 1.00 6.72 173 GLY A C 1
ATOM 1279 O O . GLY A 1 154 ? -21.162 6.807 1.560 1.00 7.67 173 GLY A O 1
ATOM 1280 N N . ILE A 1 155 ? -22.380 4.924 1.864 1.00 6.77 174 ILE A N 1
ATOM 1281 C CA . ILE A 1 155 ? -22.429 4.996 3.316 1.00 7.16 174 ILE A CA 1
ATOM 1282 C C . ILE A 1 155 ? -21.939 3.767 4.040 1.00 7.30 174 ILE A C 1
ATOM 1283 O O . ILE A 1 155 ? -21.860 3.788 5.284 1.00 8.39 174 ILE A O 1
ATOM 1288 N N . GLY A 1 156 ? -21.582 2.695 3.324 1.00 6.67 175 GLY A N 1
ATOM 1289 C CA . GLY A 1 156 ? -21.110 1.462 3.964 1.00 6.44 175 GLY A CA 1
ATOM 1290 C C . GLY A 1 156 ? -21.895 0.261 3.489 1.00 6.36 175 GLY A C 1
ATOM 1291 O O . GLY A 1 156 ? -22.775 0.345 2.635 1.00 7.17 175 GLY A O 1
ATOM 1292 N N . LEU A 1 157 ? -21.546 -0.901 4.064 1.00 6.55 176 LEU A N 1
ATOM 1293 C CA . LEU A 1 157 ? -22.255 -2.140 3.810 1.00 6.48 176 LEU A CA 1
ATOM 1294 C C . LEU A 1 157 ? -23.135 -2.503 4.986 1.00 6.40 176 LEU A C 1
ATOM 1295 O O . LEU A 1 157 ? -22.828 -2.197 6.140 1.00 7.70 176 LEU A O 1
ATOM 1300 N N . PHE A 1 158 ? -24.230 -3.224 4.696 1.00 6.33 177 PHE A N 1
ATOM 1301 C CA . PHE A 1 158 ? -25.048 -3.773 5.772 1.00 6.45 177 PHE A CA 1
ATOM 1302 C C . PHE A 1 158 ? -24.304 -4.911 6.469 1.00 6.29 177 PHE A C 1
ATOM 1303 O O . PHE A 1 158 ? -23.681 -5.728 5.811 1.00 7.37 177 PHE A O 1
ATOM 1311 N N . TYR A 1 159 ? -24.368 -4.937 7.805 1.00 6.13 178 TYR A N 1
ATOM 1312 C CA . TYR A 1 159 ? -23.786 -6.039 8.558 1.00 6.27 178 TYR A CA 1
ATOM 1313 C C . TYR A 1 159 ? -24.800 -6.794 9.368 1.00 6.57 178 TYR A C 1
ATOM 1314 O O . TYR A 1 159 ? -25.821 -6.245 9.802 1.00 6.42 178 TYR A O 1
ATOM 1323 N N . GLU A 1 160 ? -24.473 -8.070 9.587 1.00 6.39 179 GLU A N 1
ATOM 1324 C CA . GLU A 1 160 ? -25.196 -8.940 10.518 1.00 6.67 179 GLU A CA 1
ATOM 1325 C C . GLU A 1 160 ? -24.096 -9.637 11.324 1.00 6.52 179 GLU A C 1
ATOM 1326 O O . GLU A 1 160 ? -23.215 -10.289 10.744 1.00 6.96 179 GLU A O 1
ATOM 1332 N N . TYR A 1 161 ? -24.138 -9.474 12.664 1.00 6.81 180 TYR A N 1
ATOM 1333 C CA . TYR A 1 161 ? -23.164 -10.103 13.571 1.00 6.51 180 TYR A CA 1
ATOM 1334 C C . TYR A 1 161 ? -23.816 -11.295 14.262 1.00 6.87 180 TYR A C 1
ATOM 1335 O O . TYR A 1 161 ? -24.913 -11.167 14.794 1.00 7.62 180 TYR A O 1
ATOM 1344 N N . PHE A 1 162 ? -23.098 -12.418 14.222 1.00 6.54 181 PHE A N 1
ATOM 1345 C CA . PHE A 1 162 ? -23.565 -13.714 14.727 1.00 6.60 181 PHE A CA 1
ATOM 1346 C C . PHE A 1 162 ? -22.705 -14.203 15.871 1.00 6.65 181 PHE A C 1
ATOM 1347 O O . PHE A 1 162 ? -21.465 -14.088 15.845 1.00 7.41 181 PHE A O 1
ATOM 1355 N N . ASP A 1 163 ? -23.371 -14.759 16.890 1.00 6.94 182 ASP A N 1
ATOM 1356 C CA . ASP A 1 163 ? -22.674 -15.234 18.080 1.00 6.98 182 ASP A CA 1
ATOM 1357 C C . ASP A 1 163 ? -22.008 -16.578 17.901 1.00 7.28 182 ASP A C 1
ATOM 1358 O O . ASP A 1 163 ? -21.138 -16.953 18.690 1.00 8.16 182 ASP A O 1
ATOM 1363 N N . GLU A 1 164 ? -22.409 -17.341 16.897 1.00 7.50 183 GLU A N 1
ATOM 1364 C CA . GLU A 1 164 ? -21.709 -18.570 16.528 1.00 7.85 183 GLU A CA 1
ATOM 1365 C C . GLU A 1 164 ? -20.820 -18.286 15.329 1.00 7.51 183 GLU A C 1
ATOM 1366 O O . GLU A 1 164 ? -21.054 -17.321 14.592 1.00 7.89 183 GLU A O 1
ATOM 1372 N N . ASP A 1 165 ? -19.838 -19.150 15.114 1.00 7.81 184 ASP A N 1
ATOM 1373 C CA . ASP A 1 165 ? -18.874 -18.995 14.009 1.00 7.75 184 ASP A CA 1
ATOM 1374 C C . ASP A 1 165 ? -19.393 -19.426 12.651 1.00 7.79 184 ASP A C 1
ATOM 1375 O O . ASP A 1 165 ? -18.645 -19.386 11.693 1.00 8.33 184 ASP A O 1
ATOM 1380 N N . ASN A 1 166 ? -20.663 -19.838 12.583 1.00 8.08 185 ASN A N 1
ATOM 1381 C CA . ASN A 1 166 ? -21.223 -20.443 11.397 1.00 8.35 185 ASN A CA 1
ATOM 1382 C C . ASN A 1 166 ? -22.439 -19.676 10.882 1.00 7.50 185 ASN A C 1
ATOM 1383 O O . ASN A 1 166 ? -23.330 -20.274 10.273 1.00 8.61 185 ASN A O 1
ATOM 1388 N N . LEU A 1 167 ? -22.476 -18.362 11.090 1.00 7.12 186 LEU A N 1
ATOM 1389 C CA . LEU A 1 167 ? -23.548 -17.505 10.574 1.00 7.30 186 LEU A CA 1
ATOM 1390 C C . LEU A 1 167 ? -24.896 -17.858 11.184 1.00 7.46 186 LEU A C 1
ATOM 1391 O O . LEU A 1 167 ? -25.923 -17.738 10.549 1.00 8.07 186 LEU A O 1
ATOM 1396 N N . THR A 1 168 ? -24.885 -18.212 12.473 1.00 7.20 187 THR A N 1
ATOM 1397 C CA . THR A 1 168 ? -26.135 -18.453 13.233 1.00 7.34 187 THR A CA 1
ATOM 1398 C C . THR A 1 168 ? -26.073 -17.729 14.575 1.00 7.24 187 THR A C 1
ATOM 1399 O O . THR A 1 168 ? -25.010 -17.258 15.025 1.00 7.34 187 THR A O 1
ATOM 1403 N N . ASN A 1 169 ? -27.235 -17.623 15.206 1.00 7.28 188 ASN A N 1
ATOM 1404 C CA . ASN A 1 169 ? -27.412 -16.884 16.464 1.00 7.26 188 ASN A CA 1
ATOM 1405 C C . ASN A 1 169 ? -27.150 -15.390 16.280 1.00 7.38 188 ASN A C 1
ATOM 1406 O O . ASN A 1 169 ? -26.250 -14.809 16.906 1.00 7.57 188 ASN A O 1
ATOM 1411 N N . PRO A 1 170 ? -27.916 -14.748 15.397 1.00 7.33 189 PRO A N 1
ATOM 1412 C CA . PRO A 1 170 ? -27.708 -13.326 15.131 1.00 7.48 189 PRO A CA 1
ATOM 1413 C C . PRO A 1 170 ? -27.973 -12.479 16.385 1.00 7.51 189 PRO A C 1
ATOM 1414 O O . PRO A 1 170 ? -28.931 -12.710 17.115 1.00 8.39 189 PRO A O 1
ATOM 1418 N N . LYS A 1 171 ? -27.154 -11.454 16.576 1.00 7.31 190 LYS A N 1
ATOM 1419 C CA . LYS A 1 171 ? -27.300 -10.533 17.739 1.00 7.57 190 LYS A CA 1
ATOM 1420 C C . LYS A 1 171 ? -27.389 -9.061 17.359 1.00 8.20 190 LYS A C 1
ATOM 1421 O O . LYS A 1 171 ? -27.845 -8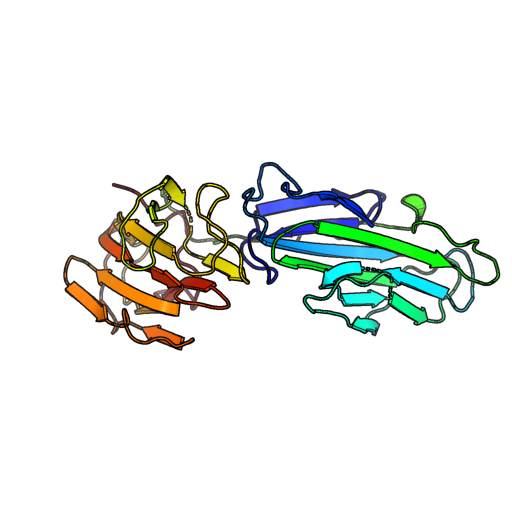.272 18.165 1.00 9.51 190 LYS A O 1
ATOM 1427 N N . GLU A 1 172 ? -26.984 -8.666 16.154 1.00 7.90 191 GLU A N 1
ATOM 1428 C CA . GLU A 1 172 ? -26.977 -7.254 15.837 1.00 7.71 191 GLU A CA 1
ATOM 1429 C C . GLU A 1 172 ? -26.936 -7.085 14.3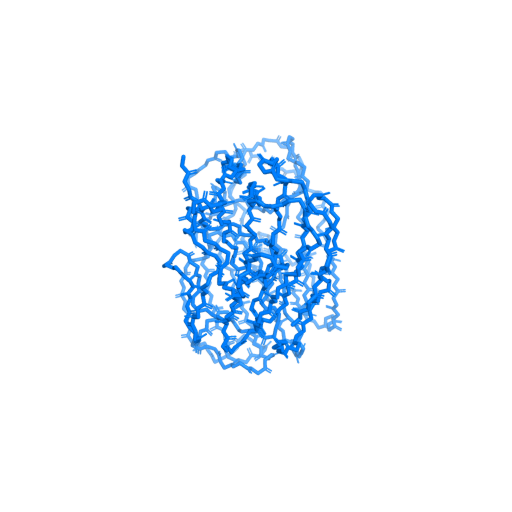24 1.00 7.52 191 GLU A C 1
ATOM 1430 O O . GLU A 1 172 ? -26.345 -7.935 13.621 1.00 8.58 191 GLU A O 1
ATOM 1436 N N . LYS A 1 173 ? -27.477 -5.965 13.850 1.00 7.59 192 LYS A N 1
ATOM 1437 C CA . LYS A 1 173 ? -27.369 -5.581 12.460 1.00 7.58 192 LYS A CA 1
ATOM 1438 C C . LYS A 1 173 ? -27.180 -4.096 12.388 1.00 7.48 192 LYS A C 1
ATOM 1439 O O . LYS A 1 173 ? -27.491 -3.376 13.343 1.00 9.15 192 LYS A O 1
ATOM 1445 N N . GLY A 1 174 ? -26.709 -3.621 11.243 1.00 7.50 193 GLY A N 1
ATOM 1446 C CA . GLY A 1 174 ? -26.421 -2.208 11.089 1.00 8.19 193 GLY A CA 1
ATOM 1447 C C . GLY A 1 174 ? -25.662 -1.947 9.821 1.00 7.31 193 GLY A C 1
ATOM 1448 O O . GLY A 1 174 ? -25.720 -2.748 8.886 1.00 7.80 193 GLY A O 1
ATOM 1449 N N . ILE A 1 175 ? -24.949 -0.823 9.775 1.00 7.49 194 ILE A N 1
ATOM 1450 C CA . ILE A 1 175 ? -24.092 -0.433 8.662 1.00 7.61 194 ILE A CA 1
ATOM 1451 C C . ILE A 1 175 ? -22.660 -0.246 9.168 1.00 7.34 194 ILE A C 1
ATOM 1452 O O . ILE A 1 175 ? -22.438 0.433 10.174 1.00 9.01 194 ILE A O 1
ATOM 1457 N N . ASP A 1 176 ? -21.699 -0.873 8.477 1.00 7.29 195 ASP A N 1
ATOM 1458 C CA . ASP A 1 176 ? -20.260 -0.654 8.701 1.00 7.16 195 ASP A CA 1
ATOM 1459 C C . ASP A 1 176 ? -19.705 0.187 7.562 1.00 6.63 195 ASP A C 1
ATOM 1460 O O . ASP A 1 176 ? -19.914 -0.125 6.406 1.00 7.48 195 ASP A O 1
ATOM 1465 N N . SER A 1 177 ? -19.032 1.277 7.927 1.00 6.91 196 SER A N 1
ATOM 1466 C CA B SER A 1 177 ? -18.583 2.231 6.925 0.49 7.17 196 SER A CA 1
ATOM 1467 C CA C SER A 1 177 ? -18.539 2.237 6.953 0.51 7.14 196 SER A CA 1
ATOM 1468 C C . SER A 1 177 ? -17.592 1.635 5.918 1.00 6.66 196 SER A C 1
ATOM 1469 O O . SER A 1 177 ? -17.654 1.961 4.730 1.00 6.70 196 SER A O 1
ATOM 1474 N N . VAL A 1 178 ? -16.656 0.840 6.437 1.00 6.93 197 VAL A N 1
ATOM 1475 C CA . VAL A 1 178 ? -15.685 0.099 5.665 1.00 7.22 197 VAL A CA 1
ATOM 1476 C C . VAL A 1 178 ? -15.469 -1.274 6.285 1.00 6.93 197 VAL A C 1
ATOM 1477 O O . VAL A 1 178 ? -15.852 -1.479 7.429 1.00 8.76 197 VAL A O 1
ATOM 1481 N N . ILE A 1 179 ? -14.865 -2.180 5.531 1.00 6.75 198 ILE A N 1
ATOM 1482 C CA . ILE A 1 179 ? -14.484 -3.462 6.080 1.00 6.82 198 ILE A CA 1
ATOM 1483 C C . ILE A 1 179 ? -12.967 -3.417 6.312 1.00 6.33 198 ILE A C 1
ATOM 1484 O O . ILE A 1 179 ? -12.179 -3.732 5.442 1.00 6.83 198 ILE A O 1
ATOM 1489 N N . ASP A 1 180 ? -12.606 -2.994 7.519 1.00 6.44 199 ASP A N 1
ATOM 1490 C CA . ASP A 1 180 ? -11.196 -2.815 7.887 1.00 6.95 199 ASP A CA 1
ATOM 1491 C C . ASP A 1 180 ? -11.091 -3.083 9.372 1.00 6.65 199 ASP A C 1
ATOM 1492 O O . ASP A 1 180 ? -11.072 -2.138 10.164 1.00 8.38 199 ASP A O 1
ATOM 1497 N N . PHE A 1 181 ? -11.070 -4.352 9.750 1.00 6.31 200 PHE A N 1
ATOM 1498 C CA . PHE A 1 181 ? -11.218 -4.754 11.142 1.00 6.50 200 PHE A CA 1
ATOM 1499 C C . PHE A 1 181 ? -10.040 -5.573 11.645 1.00 6.12 200 PHE A C 1
ATOM 1500 O O . PHE A 1 181 ? -9.548 -6.481 10.970 1.00 6.53 200 PHE A O 1
ATOM 1508 N N . ASN A 1 182 ? -9.623 -5.285 12.881 1.00 5.90 201 ASN A N 1
ATOM 1509 C CA . ASN A 1 182 ? -8.690 -6.117 13.610 1.00 6.03 201 ASN A CA 1
ATOM 1510 C C . ASN A 1 182 ? -9.072 -5.967 15.062 1.00 6.10 201 ASN A C 1
ATOM 1511 O O . ASN A 1 182 ? -8.756 -4.956 15.698 1.00 6.74 201 ASN A O 1
ATOM 1516 N N . TRP A 1 183 ? -9.821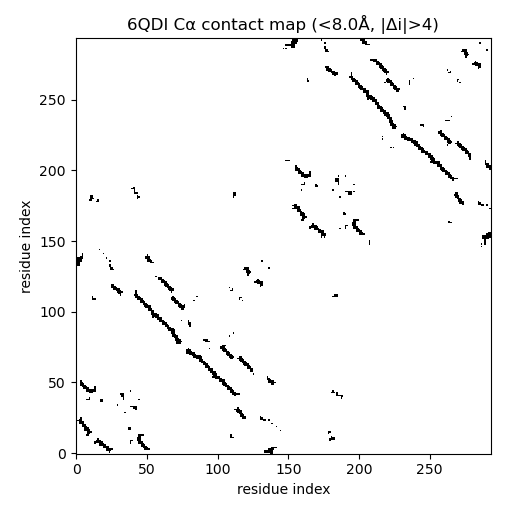 -6.948 15.560 1.00 6.15 202 TRP A N 1
ATOM 1517 C CA . TRP A 1 183 ? -10.370 -6.893 16.897 1.00 6.86 202 TRP A CA 1
ATOM 1518 C C . TRP A 1 183 ? -9.423 -7.501 17.940 1.00 6.26 202 TRP A C 1
ATOM 1519 O O . TRP A 1 183 ? -9.793 -7.540 19.112 1.00 6.62 202 TRP A O 1
ATOM 1530 N N . GLY A 1 184 ? -8.265 -8.020 17.542 1.00 6.45 203 GLY A N 1
ATOM 1531 C CA . GLY A 1 184 ? -7.517 -8.866 18.468 1.00 6.49 203 GLY A CA 1
ATOM 1532 C C . GLY A 1 184 ? -8.388 -10.026 18.866 1.00 6.22 203 GLY A C 1
ATOM 1533 O O . GLY A 1 184 ? -8.918 -10.734 18.003 1.00 6.89 203 GLY A O 1
ATOM 1534 N N . VAL A 1 185 ? -8.553 -10.239 20.154 1.00 6.45 204 VAL A N 1
ATOM 1535 C CA . VAL A 1 185 ? -9.399 -11.302 20.668 1.00 6.70 204 VAL A CA 1
ATOM 1536 C C . VAL A 1 185 ? -10.789 -10.781 21.065 1.00 6.70 204 VAL A C 1
ATOM 1537 O O . VAL A 1 185 ? -11.602 -11.540 21.620 1.00 7.87 204 VAL A O 1
ATOM 1541 N N . GLY A 1 186 ? -11.097 -9.532 20.732 1.00 6.50 205 GLY A N 1
ATOM 1542 C CA . GLY A 1 186 ? -12.432 -8.979 20.956 1.00 6.82 205 GLY A CA 1
ATOM 1543 C C . GLY A 1 186 ? -13.456 -9.426 19.896 1.00 6.48 205 GLY A C 1
ATOM 1544 O O . GLY A 1 186 ? -13.118 -10.056 18.910 1.00 7.51 205 GLY A O 1
ATOM 1545 N N . SER A 1 187 ? -14.694 -9.052 20.175 1.00 6.63 206 SER A N 1
ATOM 1546 C CA . SER A 1 187 ? -15.795 -9.322 19.265 1.00 7.53 206 SER A CA 1
ATOM 1547 C C . SER A 1 187 ? -16.228 -8.053 18.564 1.00 7.32 206 SER A C 1
ATOM 1548 O O . S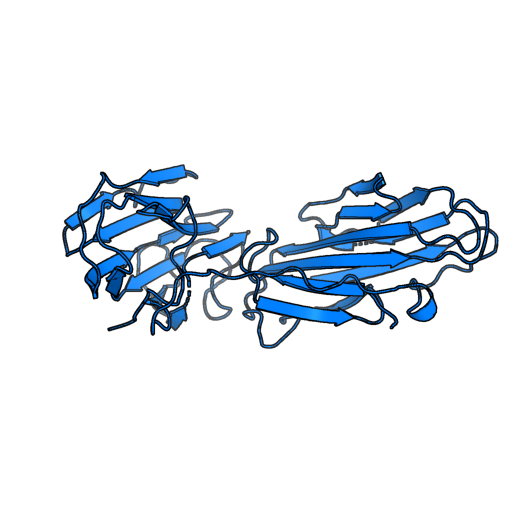ER A 1 187 ? -15.804 -6.950 18.912 1.00 7.30 206 SER A O 1
ATOM 1551 N N . PRO A 1 188 ? -17.135 -8.156 17.561 1.00 7.36 207 PRO A N 1
ATOM 1552 C CA . PRO A 1 188 ? -17.459 -6.940 16.802 1.00 7.66 207 PRO A CA 1
ATOM 1553 C C . PRO A 1 188 ? -18.354 -5.954 17.525 1.00 7.83 207 PRO A C 1
ATOM 1554 O O . PRO A 1 188 ? -18.466 -4.815 17.072 1.00 8.96 207 PRO A O 1
ATOM 1558 N N . SER A 1 189 ? -18.981 -6.405 18.607 1.00 8.04 208 SER A N 1
ATOM 1559 C CA . SER A 1 189 ? -19.858 -5.584 19.422 1.00 8.80 208 SER A CA 1
ATOM 1560 C C . SER A 1 189 ? -19.908 -6.250 20.770 1.00 8.75 208 SER A C 1
ATOM 1561 O O . SER A 1 189 ? -19.707 -7.470 20.868 1.00 8.86 208 SER A O 1
ATOM 1564 N N . LYS A 1 190 ? -20.238 -5.496 21.810 1.00 9.56 209 LYS A N 1
ATOM 1565 C CA . LYS A 1 190 ? -20.523 -6.110 23.108 1.00 10.04 209 LYS A CA 1
ATOM 1566 C C . LYS A 1 190 ? -21.744 -7.003 23.059 1.00 10.77 209 LYS A C 1
ATOM 1567 O O . LYS A 1 190 ? -21.931 -7.783 23.986 1.00 11.24 209 LYS A O 1
ATOM 1573 N N . SER A 1 191 ? -22.585 -6.908 22.022 1.00 9.48 210 SER A N 1
ATOM 1574 C CA . SER A 1 191 ? -23.689 -7.843 21.873 1.00 9.51 210 SER A CA 1
ATOM 1575 C C . SER A 1 191 ? -23.251 -9.251 21.498 1.00 8.99 210 SER A C 1
ATOM 1576 O O . SER A 1 191 ? -24.044 -10.174 21.540 1.00 10.01 210 SER A O 1
ATOM 1579 N N . ILE A 1 192 ? -21.971 -9.416 21.137 1.00 8.56 211 ILE A N 1
ATOM 1580 C CA . ILE A 1 192 ? -21.369 -10.687 20.715 1.00 8.64 211 ILE A CA 1
ATOM 1581 C C . ILE A 1 192 ? -20.452 -11.166 21.821 1.00 8.39 211 ILE A C 1
ATOM 1582 O O . ILE A 1 192 ? -19.518 -10.473 22.226 1.00 9.50 211 ILE A O 1
ATOM 1587 N N . ASN A 1 193 ? -20.712 -12.362 22.327 1.00 9.06 212 ASN A N 1
ATOM 1588 C CA . ASN A 1 193 ? -19.916 -12.928 23.399 1.00 8.90 212 ASN A CA 1
ATOM 1589 C C . ASN A 1 193 ? -18.424 -12.940 23.031 1.00 8.86 212 ASN A C 1
ATOM 1590 O O . ASN A 1 193 ? -18.045 -13.252 21.889 1.00 8.61 212 ASN A O 1
ATOM 1595 N N . GLN A 1 194 ? -17.579 -12.613 24.006 1.00 9.33 213 GLN A N 1
ATOM 1596 C CA . GLN A 1 194 ? -16.132 -12.442 23.775 1.00 9.25 213 GLN A CA 1
ATOM 1597 C C . GLN A 1 194 ? -15.402 -13.785 23.940 1.00 9.00 213 GLN A C 1
ATOM 1598 O O . GLN A 1 194 ? -14.635 -14.015 24.889 1.00 11.14 213 GLN A O 1
ATOM 1604 N N . ASP A 1 195 ? -15.698 -14.715 23.012 1.00 9.15 214 ASP A N 1
ATOM 1605 C CA . ASP A 1 195 ? -15.173 -16.093 23.025 1.00 9.72 214 ASP A CA 1
ATOM 1606 C C . ASP A 1 195 ? -14.371 -16.460 21.782 1.00 8.83 214 ASP A C 1
ATOM 1607 O O . ASP A 1 195 ? -14.064 -17.621 21.591 1.00 9.71 214 ASP A O 1
ATOM 1612 N N . GLN A 1 196 ? -14.060 -15.469 20.932 1.00 8.31 215 GLN A N 1
ATOM 1613 C CA . GLN A 1 196 ? -13.254 -15.676 19.727 1.00 8.07 215 GLN A CA 1
ATOM 1614 C C . GLN A 1 196 ? -13.858 -16.637 18.733 1.00 8.56 215 GLN A C 1
ATOM 1615 O O . GLN A 1 196 ? -13.189 -17.114 17.870 1.00 8.87 215 GLN A O 1
ATOM 1621 N N . LYS A 1 197 ? -15.166 -16.875 18.826 1.00 7.91 216 LYS A N 1
ATOM 1622 C CA . LYS A 1 197 ? -15.860 -17.782 17.945 1.00 8.01 216 LYS A CA 1
ATOM 1623 C C . LYS A 1 197 ? -17.126 -17.062 17.516 1.00 7.49 216 LYS A C 1
ATOM 1624 O O . LYS A 1 197 ? -18.160 -17.075 18.236 1.00 8.29 216 LYS A O 1
ATOM 1629 N N . PHE A 1 198 ? -17.079 -16.387 16.360 1.00 7.08 217 PHE A N 1
ATOM 1630 C CA . PHE A 1 198 ? -18.185 -15.534 15.945 1.00 6.90 217 PHE A CA 1
ATOM 1631 C C . PHE A 1 198 ? -18.054 -15.354 14.442 1.00 6.46 217 PHE A C 1
ATOM 1632 O O . PHE A 1 198 ? -17.049 -15.732 13.849 1.00 6.88 217 PHE A O 1
ATOM 1640 N N . SER A 1 199 ? -19.095 -14.769 13.829 1.00 6.33 218 SER A N 1
ATOM 1641 C CA . SER A 1 199 ? -19.069 -14.598 12.384 1.00 6.53 218 SER A CA 1
ATOM 1642 C C . SER A 1 199 ? -19.886 -13.391 11.977 1.00 6.00 218 SER A C 1
ATOM 1643 O O . SER A 1 199 ? -20.652 -12.836 12.778 1.00 6.45 218 SER A O 1
ATOM 1646 N N . VAL A 1 200 ? -19.684 -12.960 10.737 1.00 6.06 219 VAL A N 1
ATOM 1647 C CA . VAL A 1 200 ? -20.277 -11.751 10.202 1.00 5.87 219 VAL A CA 1
ATOM 1648 C C . VAL A 1 200 ? -20.659 -11.995 8.751 1.00 5.66 219 VAL A C 1
ATOM 1649 O O . VAL A 1 200 ? -19.924 -12.615 8.005 1.00 6.61 219 VAL A O 1
ATOM 1653 N N . ARG A 1 201 ? -21.823 -11.446 8.373 1.00 6.19 220 ARG A N 1
ATOM 1654 C CA . ARG A 1 201 ? -22.179 -11.314 6.966 1.00 6.15 220 ARG A CA 1
ATOM 1655 C C . ARG A 1 201 ? -22.329 -9.847 6.633 1.00 5.92 220 ARG A C 1
ATOM 1656 O O . ARG A 1 201 ? -23.116 -9.128 7.241 1.00 6.44 220 ARG A O 1
ATOM 1664 N N . TRP A 1 202 ? -21.578 -9.382 5.626 1.00 5.50 221 TRP A N 1
ATOM 1665 C CA . TRP A 1 202 ? -21.741 -8.057 5.058 1.00 5.85 221 TRP A CA 1
ATOM 1666 C C . TRP A 1 202 ? -22.376 -8.199 3.678 1.00 5.66 221 TRP A C 1
ATOM 1667 O O . TRP A 1 202 ? -21.960 -9.042 2.875 1.00 6.08 221 TRP A O 1
ATOM 1678 N N . THR A 1 203 ? -23.360 -7.352 3.400 1.00 5.46 222 THR A N 1
ATOM 1679 C CA . THR A 1 203 ? -24.030 -7.350 2.129 1.00 5.85 222 THR A CA 1
ATOM 1680 C C . THR A 1 203 ? -24.270 -5.926 1.629 1.00 5.55 222 THR A C 1
ATOM 1681 O O . THR A 1 203 ? -24.442 -4.983 2.382 1.00 6.18 222 THR A O 1
ATOM 1685 N N . GLY A 1 204 ? -24.362 -5.823 0.309 1.00 5.96 223 GLY A N 1
ATOM 1686 C CA . GLY A 1 204 ? -24.732 -4.585 -0.354 1.00 6.04 223 GLY A CA 1
ATOM 1687 C C . GLY A 1 204 ? -24.132 -4.545 -1.719 1.00 5.89 223 GLY A C 1
ATOM 1688 O O . GLY A 1 204 ? -24.121 -5.567 -2.437 1.00 6.12 223 GLY A O 1
ATOM 1689 N N . PHE A 1 205 ? -23.662 -3.361 -2.093 1.00 6.08 224 PHE A N 1
ATOM 1690 C CA . PHE A 1 205 ? -23.158 -3.107 -3.459 1.00 6.03 224 PHE A CA 1
ATOM 1691 C C . PHE A 1 205 ? -21.926 -2.246 -3.373 1.00 5.80 224 PHE A C 1
ATOM 1692 O O . PHE A 1 205 ? -21.855 -1.347 -2.548 1.00 6.55 224 PHE A O 1
ATOM 1700 N N . ILE A 1 206 ? -20.979 -2.521 -4.273 1.00 6.16 225 ILE A N 1
ATOM 1701 C CA . ILE A 1 206 ? -19.851 -1.641 -4.513 1.00 6.44 225 ILE A CA 1
ATOM 1702 C C . ILE A 1 206 ? -20.138 -0.909 -5.819 1.00 6.48 225 ILE A C 1
ATOM 1703 O O . ILE A 1 206 ? -20.389 -1.551 -6.838 1.00 7.87 225 ILE A O 1
ATOM 1708 N N . GLN A 1 207 ? -20.132 0.422 -5.775 1.00 6.13 226 GLN A N 1
ATOM 1709 C CA . GLN A 1 207 ? -20.356 1.180 -6.989 1.00 6.33 226 GLN A CA 1
ATOM 1710 C C . GLN A 1 207 ? -19.022 1.683 -7.485 1.00 6.30 226 GLN A C 1
ATOM 1711 O O . GLN A 1 207 ? -18.298 2.377 -6.764 1.00 7.46 226 GLN A O 1
ATOM 1717 N N . VAL A 1 208 ? -18.709 1.348 -8.719 1.00 6.99 227 VAL A N 1
ATOM 1718 C CA . VAL A 1 208 ? -17.370 1.474 -9.271 1.00 7.63 227 VAL A CA 1
ATOM 1719 C C . VAL A 1 208 ? -17.084 2.924 -9.639 1.00 7.02 227 VAL A C 1
ATOM 1720 O O . VAL A 1 208 ? -17.866 3.563 -10.314 1.00 7.92 227 VAL A O 1
ATOM 1724 N N . PRO A 1 209 ? -15.924 3.476 -9.221 1.00 7.20 228 PRO A N 1
ATOM 1725 C CA . PRO A 1 209 ? -15.689 4.897 -9.466 1.00 7.72 228 PRO A CA 1
ATOM 1726 C C . PRO A 1 209 ? -15.158 5.234 -10.850 1.00 8.41 228 PRO A C 1
ATOM 1727 O O . PRO A 1 209 ? -15.425 6.332 -11.333 1.00 9.22 228 PRO A O 1
ATOM 1731 N N . TYR A 1 210 ? -14.407 4.333 -11.454 1.00 8.24 229 TYR A N 1
ATOM 1732 C CA . TYR A 1 210 ? -13.620 4.589 -12.684 1.00 8.60 229 TYR A CA 1
ATOM 1733 C C . TYR A 1 210 ? -13.685 3.419 -13.618 1.00 8.80 229 TYR A C 1
ATOM 1734 O O . TYR A 1 210 ? -13.657 2.269 -13.172 1.00 9.43 229 TYR A O 1
ATOM 1743 N N . ASP A 1 211 ? -13.741 3.672 -14.927 1.00 8.76 230 ASP A N 1
ATOM 1744 C CA . ASP A 1 211 ? -13.640 2.587 -15.862 1.00 8.57 230 ASP A CA 1
ATOM 1745 C C . ASP A 1 211 ? -12.221 1.943 -15.811 1.00 8.39 230 ASP A C 1
ATOM 1746 O O . ASP A 1 211 ? -11.224 2.639 -15.889 1.00 9.22 230 ASP A O 1
ATOM 1751 N N . GLY A 1 212 ? -12.184 0.623 -15.732 1.00 8.82 231 GLY A N 1
ATOM 1752 C CA . GLY A 1 212 ? -10.929 -0.134 -15.862 1.00 9.83 231 GLY A CA 1
ATOM 1753 C C . GLY A 1 212 ? -11.004 -1.437 -15.102 1.00 8.97 231 GLY A C 1
ATOM 1754 O O . GLY A 1 212 ? -12.078 -1.901 -14.753 1.00 9.59 231 GLY A O 1
ATOM 1755 N N . ASP A 1 213 ? -9.846 -2.058 -14.896 1.00 9.62 232 ASP A N 1
ATOM 1756 C CA . ASP A 1 213 ? -9.718 -3.365 -14.291 1.00 9.98 232 ASP A CA 1
ATOM 1757 C C . ASP A 1 213 ? -9.426 -3.263 -12.797 1.00 9.94 232 ASP A C 1
ATOM 1758 O O . ASP A 1 213 ? -8.593 -2.457 -12.381 1.00 10.58 232 ASP A O 1
ATOM 1763 N N . TYR A 1 214 ? -10.149 -4.083 -12.032 1.00 8.96 233 TYR A N 1
ATOM 1764 C CA . TYR A 1 214 ? -10.050 -4.113 -10.575 1.00 9.13 233 TYR A CA 1
ATOM 1765 C C . TYR A 1 214 ? -9.703 -5.510 -10.103 1.00 9.04 233 TYR A C 1
ATOM 1766 O O . TYR A 1 214 ? -10.119 -6.494 -10.680 1.00 10.08 233 TYR A O 1
ATOM 1775 N N . VAL A 1 215 ? -9.000 -5.564 -8.977 1.00 8.70 234 VAL A N 1
ATOM 1776 C CA . VAL A 1 215 ? -8.788 -6.805 -8.216 1.00 8.51 234 VAL A CA 1
ATOM 1777 C C . VAL A 1 215 ? -9.240 -6.530 -6.783 1.00 8.12 234 VAL A C 1
ATOM 1778 O O . VAL A 1 215 ? -8.896 -5.511 -6.231 1.00 9.34 234 VAL A O 1
ATOM 1782 N N . PHE A 1 216 ? -9.978 -7.480 -6.215 1.00 8.00 235 PHE A N 1
ATOM 1783 C CA . PHE A 1 216 ? -10.357 -7.410 -4.802 1.00 8.31 235 PHE A CA 1
ATOM 1784 C C . PHE A 1 216 ? -9.478 -8.350 -3.981 1.00 8.52 235 PHE A C 1
ATOM 1785 O O . PHE A 1 216 ? -9.190 -9.478 -4.400 1.00 10.07 235 PHE A O 1
ATOM 1793 N N . TYR A 1 217 ? -9.079 -7.863 -2.815 1.00 8.94 236 TYR A N 1
ATOM 1794 C CA . TYR A 1 217 ? -8.252 -8.614 -1.866 1.00 9.26 236 TYR A CA 1
ATOM 1795 C C . TYR A 1 217 ? -9.024 -8.741 -0.570 1.00 9.07 236 TYR A C 1
ATOM 1796 O O . TYR A 1 217 ? -9.515 -7.752 -0.015 1.00 10.58 236 TYR A O 1
ATOM 1805 N N . VAL A 1 218 ? -9.070 -9.953 -0.040 1.00 8.35 237 VAL A N 1
ATOM 1806 C CA . VAL A 1 218 ? -9.642 -10.181 1.285 1.00 7.90 237 VAL A CA 1
ATOM 1807 C C . VAL A 1 218 ? -8.545 -10.761 2.154 1.00 8.15 237 VAL A C 1
ATOM 1808 O O . VAL A 1 218 ? -8.006 -11.848 1.868 1.00 9.18 237 VAL A O 1
ATOM 1812 N N . SER A 1 219 ? -8.201 -10.045 3.220 1.00 7.80 238 SER A N 1
ATOM 1813 C CA . SER A 1 219 ? -7.230 -10.536 4.217 1.00 8.21 238 SE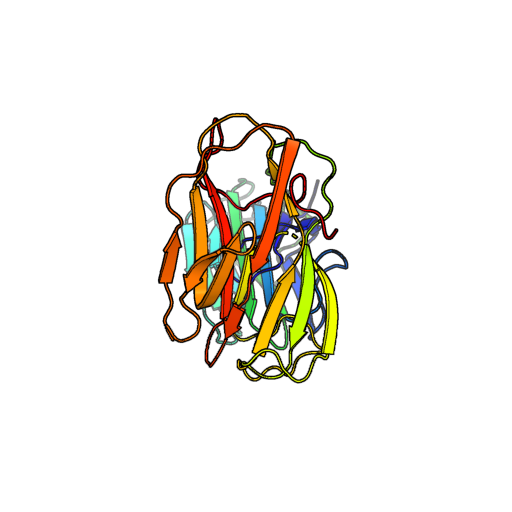R A CA 1
ATOM 1814 C C . SER A 1 219 ? -8.024 -10.932 5.448 1.00 7.22 238 SER A C 1
ATOM 1815 O O . SER A 1 219 ? -8.841 -10.170 5.897 1.00 8.97 238 SER A O 1
ATOM 1818 N N . TYR A 1 220 ? -7.799 -12.126 5.968 1.00 7.82 239 TYR A N 1
ATOM 1819 C CA . TYR A 1 220 ? -8.686 -12.704 6.991 1.00 8.14 239 TYR A CA 1
ATOM 1820 C C . TYR A 1 220 ? -7.906 -13.496 8.026 1.00 7.45 239 TYR A C 1
ATOM 1821 O O . TYR A 1 220 ? -6.866 -14.123 7.718 1.00 8.88 239 TYR A O 1
ATOM 1830 N N . ASP A 1 221 ? -8.496 -13.509 9.221 1.00 6.77 240 ASP A N 1
ATOM 1831 C CA . ASP A 1 221 ? -8.105 -14.439 10.283 1.00 7.10 240 ASP A CA 1
ATOM 1832 C C . ASP A 1 221 ? -9.459 -14.794 10.907 1.00 6.68 240 ASP A C 1
ATOM 1833 O O . ASP A 1 221 ? -10.009 -13.941 11.610 1.00 6.88 240 ASP A O 1
ATOM 1838 N N . ASP A 1 222 ? -10.080 -15.946 10.597 1.00 6.56 241 ASP A N 1
ATOM 1839 C CA . ASP A 1 222 ? -9.484 -17.118 10.001 1.00 7.36 241 ASP A CA 1
ATOM 1840 C C . ASP A 1 222 ? -10.296 -17.847 8.945 1.00 7.45 241 ASP A C 1
ATOM 1841 O O . ASP A 1 222 ? -9.841 -18.874 8.460 1.00 8.95 241 ASP A O 1
ATOM 1846 N N . GLY A 1 223 ? -11.445 -17.315 8.552 1.00 7.19 242 GLY A N 1
ATOM 1847 C CA . GLY A 1 223 ? -12.141 -17.823 7.377 1.00 7.28 242 GLY A CA 1
ATOM 1848 C C . GLY A 1 223 ? -12.932 -16.712 6.725 1.00 7.41 242 GLY A C 1
ATOM 1849 O O . GLY A 1 223 ? -13.392 -15.783 7.407 1.00 6.92 242 GLY A O 1
ATOM 1850 N N . ALA A 1 224 ? -13.084 -16.799 5.408 1.00 7.33 243 ALA A N 1
ATOM 1851 C CA . ALA A 1 224 ? -13.826 -15.797 4.663 1.00 7.35 243 ALA A CA 1
ATOM 1852 C C . ALA A 1 224 ? -14.252 -16.366 3.346 1.00 7.14 243 ALA A C 1
ATOM 1853 O O . ALA A 1 224 ? -13.597 -17.231 2.767 1.00 8.28 243 ALA A O 1
ATOM 1855 N N . SER A 1 225 ? -15.360 -15.811 2.841 1.00 7.14 244 SER A N 1
ATOM 1856 C CA . SER A 1 225 ? -15.834 -16.079 1.496 1.00 7.54 244 SER A CA 1
ATOM 1857 C C . SER A 1 225 ? -16.348 -14.796 0.880 1.00 7.07 244 SER A C 1
ATOM 1858 O O . SER A 1 225 ? -17.006 -14.009 1.548 1.00 8.24 244 SER A O 1
ATOM 1861 N N . LEU A 1 226 ? -16.032 -14.607 -0.394 1.00 7.28 245 LEU A N 1
ATOM 1862 C CA . LEU A 1 226 ? -16.464 -13.423 -1.111 1.00 7.14 245 LEU A CA 1
ATOM 1863 C C . LEU A 1 226 ? -17.251 -13.778 -2.357 1.00 7.00 245 LEU A C 1
ATOM 1864 O O . LEU A 1 226 ? -16.745 -14.470 -3.260 1.00 7.97 245 LEU A O 1
ATOM 1869 N N . TRP A 1 227 ? -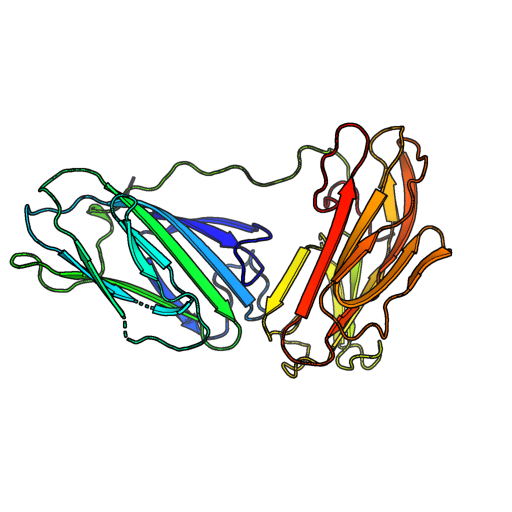18.478 -13.267 -2.405 1.00 7.00 246 TRP A N 1
ATOM 1870 C CA . TRP A 1 227 ? -19.384 -13.377 -3.556 1.00 7.06 246 TRP A CA 1
ATOM 1871 C C . TRP A 1 227 ? -19.449 -12.015 -4.239 1.00 7.05 246 TRP A C 1
ATOM 1872 O O . TRP A 1 227 ? -19.711 -10.995 -3.598 1.00 7.43 246 TRP A O 1
ATOM 1883 N N . ILE A 1 228 ? -19.216 -12.005 -5.545 1.00 6.99 247 ILE A N 1
ATOM 1884 C CA . ILE A 1 228 ? -19.247 -10.803 -6.379 1.00 7.48 247 ILE A CA 1
ATOM 1885 C C . ILE A 1 228 ? -20.225 -11.127 -7.506 1.00 7.37 247 ILE A C 1
ATOM 1886 O O . ILE A 1 228 ? -20.001 -12.082 -8.280 1.00 7.91 247 ILE A O 1
ATOM 1891 N N . ASP A 1 229 ? -21.309 -10.363 -7.582 1.00 7.24 248 ASP A N 1
ATOM 1892 C CA . ASP A 1 229 ? -22.353 -10.636 -8.573 1.00 8.19 248 ASP A CA 1
ATOM 1893 C C . ASP A 1 229 ? -22.791 -12.086 -8.561 1.00 8.23 248 ASP A C 1
ATOM 1894 O O . ASP A 1 229 ? -23.012 -12.729 -9.585 1.00 8.69 248 ASP A O 1
ATOM 1899 N N . ARG A 1 230 ? -22.954 -12.631 -7.346 1.00 7.96 249 ARG A N 1
ATOM 1900 C CA . ARG A 1 230 ? -23.467 -13.989 -7.096 1.00 8.52 249 ARG A CA 1
ATOM 1901 C C . ARG A 1 230 ? -22.572 -15.084 -7.659 1.00 8.76 249 ARG A C 1
ATOM 1902 O O . ARG A 1 230 ? -23.033 -16.203 -7.856 1.00 11.00 249 ARG A O 1
ATOM 1910 N N . GLN A 1 231 ? -21.284 -14.774 -7.799 1.00 8.88 250 GLN A N 1
ATOM 1911 C CA . GLN A 1 231 ? -20.247 -15.772 -8.101 1.00 9.44 250 GLN A CA 1
ATOM 1912 C C . GLN A 1 231 ? -19.305 -15.848 -6.921 1.00 8.54 250 GLN A C 1
ATOM 1913 O O . GLN A 1 231 ? -18.874 -14.799 -6.386 1.00 8.85 250 GLN A O 1
ATOM 1919 N N . LEU A 1 232 ? -19.002 -17.067 -6.479 1.00 8.93 251 LEU A N 1
ATOM 1920 C CA . LEU A 1 232 ? -18.138 -17.251 -5.330 1.00 8.59 251 LEU A CA 1
ATOM 1921 C C . LEU A 1 232 ? -16.689 -17.179 -5.811 1.00 8.19 251 LEU A C 1
ATOM 1922 O O . LEU A 1 232 ? -16.159 -18.104 -6.427 1.00 11.50 251 LEU A O 1
ATOM 1927 N N . LEU A 1 233 ? -16.060 -16.028 -5.610 1.00 8.20 252 LEU A N 1
ATOM 1928 C CA . LEU A 1 233 ? -14.739 -15.772 -6.151 1.00 8.44 252 LEU A CA 1
ATOM 1929 C C . LEU A 1 233 ? -13.620 -16.108 -5.191 1.00 9.31 252 LEU A C 1
ATOM 1930 O O . LEU A 1 233 ? -12.511 -16.367 -5.632 1.00 10.01 252 LEU A O 1
ATOM 1935 N N . ILE A 1 234 ? -13.899 -16.082 -3.893 1.00 8.65 253 ILE A N 1
ATOM 1936 C CA . ILE A 1 234 ? -12.946 -16.474 -2.852 1.00 9.35 253 ILE A CA 1
ATOM 1937 C C . ILE A 1 234 ? -13.686 -17.382 -1.916 1.00 8.83 253 ILE A C 1
ATOM 1938 O O . ILE A 1 234 ? -14.684 -16.969 -1.321 1.00 9.10 253 ILE A O 1
ATOM 1943 N N . ASP A 1 235 ? -13.244 -18.646 -1.850 1.00 9.19 254 ASP A N 1
ATOM 1944 C CA . ASP A 1 235 ? -13.893 -19.676 -1.036 1.00 10.16 254 ASP A CA 1
ATOM 1945 C C . ASP A 1 235 ? -12.924 -20.159 0.011 1.00 9.59 254 ASP A C 1
ATOM 1946 O O . ASP A 1 235 ? -12.212 -21.147 -0.218 1.00 11.76 254 ASP A O 1
ATOM 1951 N N . LYS A 1 236 ? -12.874 -19.458 1.136 1.00 9.89 255 LYS A N 1
ATOM 1952 C CA . LYS A 1 236 ? -11.873 -19.717 2.176 1.00 9.79 255 LYS A CA 1
ATOM 1953 C C . LYS A 1 236 ? -12.550 -19.888 3.541 1.00 8.58 255 LYS A C 1
ATOM 1954 O O . LYS A 1 236 ? -11.961 -19.599 4.572 1.00 9.79 255 LYS A O 1
ATOM 1960 N N . TRP A 1 237 ? -13.786 -20.392 3.545 1.00 9.92 256 TRP A N 1
ATOM 1961 C CA . TRP A 1 237 ? -14.588 -20.480 4.752 1.00 9.67 256 TRP A CA 1
ATOM 1962 C C . TRP A 1 237 ? -13.993 -21.406 5.773 1.00 10.74 256 TRP A C 1
ATOM 1963 O O . TRP A 1 237 ? -14.071 -21.142 6.957 1.00 11.70 256 TRP A O 1
ATOM 1974 N N . THR A 1 238 ? -13.408 -22.499 5.321 1.00 11.64 257 THR A N 1
ATOM 1975 C CA . THR A 1 238 ? -12.797 -23.447 6.246 1.00 13.90 257 THR A CA 1
ATOM 1976 C C . THR A 1 238 ? -11.292 -23.390 6.202 1.00 14.69 257 THR A C 1
ATOM 1977 O O . THR A 1 238 ? -10.631 -24.344 6.647 1.00 18.34 257 THR A O 1
ATOM 1981 N N . ALA A 1 239 ? -10.720 -22.286 5.702 1.00 14.64 258 ALA A N 1
ATOM 1982 C CA . ALA A 1 239 ? -9.281 -22.243 5.522 1.00 16.72 258 ALA A CA 1
ATOM 1983 C C . ALA A 1 239 ? -8.559 -22.334 6.908 0.70 16.05 258 ALA A C 1
ATOM 1984 O O . ALA A 1 239 ? -7.452 -22.867 6.956 1.00 20.78 258 ALA A O 1
ATOM 1986 N N . SER A 1 240 ? -9.189 -21.848 7.991 1.00 19.65 259 SER A N 1
ATOM 1987 C CA . SER A 1 240 ? -8.671 -21.944 9.375 1.00 18.22 259 SER A CA 1
ATOM 1988 C C . SER A 1 240 ? -7.220 -21.490 9.340 1.00 18.38 259 SER A C 1
ATOM 1989 O O . SER A 1 240 ? -6.305 -22.266 9.708 1.00 22.08 259 SER A O 1
ATOM 1992 N N . GLU A 1 241 ? -6.971 -20.292 8.841 1.00 14.39 260 GLU A N 1
ATOM 1993 C CA . GLU A 1 241 ? -5.611 -19.749 8.726 1.00 15.75 260 GLU A CA 1
ATOM 1994 C C . GLU A 1 241 ? -5.683 -18.218 8.701 1.00 14.21 260 GLU A C 1
ATOM 1995 O O . GLU A 1 241 ? -6.725 -17.593 8.475 1.00 13.30 260 GLU A O 1
ATOM 2001 N N . ILE A 1 242 ? -4.521 -17.602 8.850 1.00 15.10 261 ILE A N 1
ATOM 2002 C CA . ILE A 1 242 ? -4.363 -16.163 8.630 1.00 14.27 261 ILE A CA 1
ATOM 2003 C C . ILE A 1 242 ? -3.762 -16.017 7.255 1.00 15.03 261 ILE A C 1
ATOM 2004 O O . ILE A 1 242 ? -2.659 -16.495 7.028 1.00 18.49 261 ILE A O 1
ATOM 2009 N N . ASN A 1 243 ? -4.481 -15.404 6.310 1.00 13.03 262 ASN A N 1
ATOM 2010 C CA . ASN A 1 243 ? -4.006 -15.341 4.965 1.00 13.40 262 ASN A CA 1
ATOM 2011 C C . ASN A 1 243 ? -4.761 -14.266 4.256 1.00 11.90 262 ASN A C 1
ATOM 2012 O O . ASN A 1 243 ? -5.538 -13.496 4.819 1.00 11.55 262 ASN A O 1
ATOM 2017 N N . THR A 1 244 ? -4.364 -14.123 3.011 1.00 14.29 263 THR A N 1
ATOM 2018 C CA . THR A 1 244 ? -4.996 -13.201 2.120 1.00 12.99 263 THR A CA 1
ATOM 2019 C C . THR A 1 244 ? -5.339 -14.016 0.869 1.00 12.33 263 THR A C 1
ATOM 2020 O O . THR A 1 244 ? -4.654 -14.991 0.516 1.00 19.18 263 THR A O 1
ATOM 2024 N N . ALA A 1 245 ? -6.394 -13.606 0.192 1.00 9.39 264 ALA A N 1
ATOM 2025 C CA . ALA A 1 245 ? -6.800 -14.177 -1.084 1.00 9.87 264 ALA A CA 1
ATOM 2026 C C . ALA A 1 245 ? -7.230 -13.026 -1.980 1.00 9.09 264 ALA A C 1
ATOM 2027 O O . ALA A 1 245 ? -7.609 -11.945 -1.498 1.00 9.65 264 ALA A O 1
ATOM 2029 N N . LYS A 1 246 ? -7.228 -13.255 -3.278 1.00 9.86 265 LYS A N 1
ATOM 2030 C CA . LYS A 1 246 ? -7.613 -12.230 -4.227 1.00 10.16 265 LYS A CA 1
ATOM 2031 C C . LYS A 1 246 ? -8.437 -12.803 -5.360 1.00 10.23 265 LYS A C 1
ATOM 2032 O O . LYS A 1 246 ? -8.359 -14.003 -5.677 1.00 11.07 265 LYS A O 1
ATOM 2038 N N . THR A 1 247 ? -9.208 -11.907 -5.969 1.00 9.40 266 THR A N 1
ATOM 2039 C CA . THR A 1 247 ? -9.913 -12.248 -7.202 1.00 9.46 266 THR A CA 1
ATOM 2040 C C . THR A 1 247 ? -8.947 -12.169 -8.386 1.00 9.82 266 THR A C 1
ATOM 2041 O O . THR A 1 247 ? -7.880 -11.573 -8.297 1.00 10.88 266 THR A O 1
ATOM 2045 N N . GLU A 1 248 ? -9.396 -12.687 -9.516 1.00 10.57 267 GLU A N 1
ATOM 2046 C CA . GLU A 1 248 ? -8.820 -12.315 -10.792 1.00 11.41 267 GLU A CA 1
ATOM 2047 C C . GLU A 1 248 ? -9.171 -10.854 -11.087 1.00 11.22 267 GLU A C 1
ATOM 2048 O O . GLU A 1 248 ? -10.031 -10.258 -10.443 1.00 12.02 267 GLU A O 1
ATOM 2054 N N . ALA A 1 249 ? -8.500 -10.260 -12.063 1.00 11.67 268 ALA A N 1
ATOM 2055 C CA . ALA A 1 249 ? -8.884 -8.935 -12.545 1.00 11.95 268 ALA A CA 1
ATOM 2056 C C . ALA A 1 249 ? -10.254 -8.974 -13.200 1.00 10.91 268 ALA A C 1
ATOM 2057 O O . ALA A 1 249 ? -10.592 -9.949 -13.924 1.00 11.96 268 ALA A O 1
ATOM 2059 N N . ILE A 1 250 ? -11.049 -7.937 -12.955 1.00 10.21 269 ILE A N 1
ATOM 2060 C CA . ILE A 1 250 ? -12.391 -7.838 -13.469 1.00 10.37 269 ILE A CA 1
ATOM 2061 C C . ILE A 1 250 ? -12.518 -6.453 -14.102 1.00 9.76 269 ILE A C 1
ATOM 2062 O O . ILE A 1 250 ? -12.194 -5.442 -13.471 1.00 10.21 269 ILE A O 1
ATOM 2067 N N . SER A 1 251 ? -12.962 -6.442 -15.357 1.00 9.57 270 SER A N 1
ATOM 2068 C CA A SER A 1 251 ? -13.228 -5.208 -16.095 0.45 9.36 270 SER A CA 1
ATOM 2069 C CA B SER A 1 251 ? -13.214 -5.189 -16.072 0.55 9.43 270 SER A CA 1
ATOM 2070 C C . SER A 1 251 ? -14.553 -4.599 -15.649 1.00 9.44 270 SER A C 1
ATOM 2071 O O . SER A 1 251 ? -15.590 -5.274 -15.757 1.00 11.11 270 SER A O 1
ATOM 2076 N N . LEU A 1 252 ? -14.522 -3.364 -15.163 1.00 8.59 271 LEU A N 1
ATOM 2077 C CA . LEU A 1 252 ? -15.712 -2.728 -14.596 1.00 8.73 271 LEU A CA 1
ATOM 2078 C C . LEU A 1 252 ? -15.837 -1.327 -15.177 1.00 9.14 271 LEU A C 1
ATOM 2079 O O . LEU A 1 252 ? -14.875 -0.730 -15.693 1.00 9.36 271 LEU A O 1
ATOM 2084 N N . LYS A 1 253 ? -17.050 -0.807 -15.100 1.00 8.96 272 LYS A N 1
ATOM 2085 C CA . LYS A 1 253 ? -17.369 0.525 -15.606 1.00 8.86 272 LYS A CA 1
ATOM 2086 C C . LYS A 1 253 ? -17.748 1.474 -14.507 1.00 8.67 272 LYS A C 1
ATOM 2087 O O . LYS A 1 253 ? -18.398 1.078 -13.533 1.00 8.66 272 LYS A O 1
ATOM 2093 N N . ALA A 1 254 ? -17.407 2.726 -14.685 1.00 8.67 273 ALA A N 1
ATOM 2094 C CA . ALA A 1 254 ? -17.846 3.755 -13.770 1.00 8.56 273 ALA A CA 1
ATOM 2095 C C . ALA A 1 254 ? -19.364 3.672 -13.584 1.00 7.73 273 ALA A C 1
ATOM 2096 O O . ALA A 1 254 ? -20.113 3.621 -14.557 1.00 8.35 273 ALA A O 1
ATOM 2098 N N . GLY A 1 255 ? -19.800 3.702 -12.328 1.00 7.46 274 GLY A N 1
ATOM 2099 C CA . GLY A 1 255 ? -21.239 3.616 -12.015 1.00 7.90 274 GLY A CA 1
ATOM 2100 C C . GLY A 1 255 ? -21.785 2.226 -11.929 1.00 6.96 274 GLY A C 1
ATOM 2101 O O . GLY A 1 255 ? -22.908 2.039 -11.498 1.00 7.71 274 GLY A O 1
ATOM 2102 N N . GLN A 1 256 ? -21.016 1.205 -12.308 1.00 7.76 275 GLN A N 1
ATOM 2103 C CA . GLN A 1 256 ? -21.478 -0.143 -12.225 1.00 7.60 275 GLN A CA 1
ATOM 2104 C C . GLN A 1 256 ? -21.687 -0.528 -10.760 1.00 7.23 275 GLN A C 1
ATOM 2105 O O . GLN A 1 256 ? -20.885 -0.175 -9.912 1.00 8.16 275 GLN A O 1
ATOM 2111 N N . ARG A 1 257 ? -22.759 -1.256 -10.472 1.00 7.16 276 ARG A N 1
ATOM 2112 C CA . ARG A 1 257 ? -23.060 -1.736 -9.136 1.00 7.06 276 ARG A CA 1
ATOM 2113 C C . ARG A 1 257 ? -22.734 -3.207 -9.111 1.00 7.30 276 ARG A C 1
ATOM 2114 O O . ARG A 1 257 ? -23.323 -4.019 -9.824 1.00 10.47 276 ARG A O 1
ATOM 2122 N N . VAL A 1 258 ? -21.758 -3.563 -8.276 1.00 6.98 277 VAL A N 1
ATOM 2123 C CA . VAL A 1 258 ? -21.297 -4.928 -8.097 1.00 7.66 277 VAL A CA 1
ATOM 2124 C C . VAL A 1 258 ? -21.905 -5.448 -6.813 1.00 7.07 277 VAL A C 1
ATOM 2125 O O . VAL A 1 258 ? -21.665 -4.903 -5.734 1.00 7.86 277 VAL A O 1
ATOM 2129 N N . GLU A 1 259 ? -22.732 -6.475 -6.896 1.00 6.81 278 GLU A N 1
ATOM 2130 C CA . GLU A 1 259 ? -23.377 -7.055 -5.700 1.00 7.04 278 GLU A CA 1
ATOM 2131 C C . GLU A 1 259 ? -22.327 -7.786 -4.876 1.00 6.67 278 GLU A C 1
ATOM 2132 O O . GLU A 1 259 ? -21.575 -8.581 -5.407 1.00 9.30 278 GLU A O 1
ATOM 2138 N N . VAL A 1 260 ? -22.284 -7.522 -3.563 1.00 6.26 279 VAL A N 1
ATOM 2139 C CA . VAL A 1 260 ? -21.280 -8.145 -2.706 1.00 6.51 279 VAL A CA 1
ATOM 2140 C C . VAL A 1 260 ? -21.934 -8.842 -1.539 1.00 6.06 279 VAL A C 1
ATOM 2141 O O . VAL A 1 260 ? -22.811 -8.278 -0.858 1.00 7.19 279 VAL A O 1
ATOM 2145 N N . MET A 1 261 ? -21.413 -10.037 -1.251 1.00 6.52 280 MET A N 1
ATOM 2146 C CA . MET A 1 261 ? -21.688 -10.721 0.025 1.00 6.37 280 MET A CA 1
ATOM 2147 C C . MET A 1 261 ? -20.334 -11.208 0.519 1.00 6.39 280 MET A C 1
ATOM 2148 O O . MET A 1 261 ? -19.650 -11.982 -0.157 1.00 7.22 280 MET A O 1
ATOM 2153 N N . LEU A 1 262 ? -19.934 -10.715 1.694 1.00 6.16 281 LEU A N 1
ATOM 2154 C CA . LEU A 1 262 ? -18.659 -11.065 2.306 1.00 6.22 281 LEU A CA 1
ATOM 2155 C C . LEU A 1 262 ? -18.985 -11.744 3.618 1.00 6.41 281 LEU A C 1
ATOM 2156 O O . LEU A 1 262 ? -19.621 -11.147 4.507 1.00 6.65 281 LEU A O 1
ATOM 2161 N N . LEU A 1 263 ? -18.573 -13.002 3.739 1.00 6.54 282 LEU A N 1
ATOM 2162 C CA A LEU A 1 263 ? -18.786 -13.794 4.955 0.60 7.04 282 LEU A CA 1
ATOM 2163 C CA B LEU A 1 263 ? -18.778 -13.803 4.945 0.40 6.93 282 LEU A CA 1
ATOM 2164 C C . LEU A 1 263 ? -17.440 -13.944 5.652 1.00 6.86 282 LEU A C 1
ATOM 2165 O O . LEU A 1 263 ? -16.428 -14.143 5.002 1.00 7.90 282 LEU A O 1
ATOM 2174 N N . TYR A 1 264 ? -17.467 -13.841 6.975 1.00 6.31 283 TYR A N 1
ATOM 2175 C CA . TYR A 1 264 ? -16.253 -13.844 7.776 1.00 6.44 283 TYR A CA 1
ATOM 2176 C C . TYR A 1 264 ? -16.459 -14.633 9.048 1.00 6.29 283 TYR A C 1
ATOM 2177 O O . TYR A 1 264 ? -17.543 -14.575 9.630 1.00 6.62 283 TYR A O 1
ATOM 2186 N N . ARG A 1 265 ? -15.405 -15.315 9.528 1.00 6.38 284 ARG A N 1
ATOM 2187 C CA . ARG A 1 265 ? -15.478 -15.940 10.832 1.00 6.43 284 ARG A CA 1
ATOM 2188 C C . ARG A 1 265 ? -14.142 -15.902 11.565 1.00 6.67 284 ARG A C 1
ATOM 2189 O O . ARG A 1 265 ? -13.057 -15.968 10.953 1.00 7.06 284 ARG A O 1
ATOM 2197 N N . ASN A 1 266 ? -14.268 -15.837 12.883 1.00 6.59 285 ASN A N 1
ATOM 2198 C CA . ASN A 1 266 ? -13.166 -16.174 13.795 1.00 6.84 285 ASN A CA 1
ATOM 2199 C C . ASN A 1 266 ? -13.571 -17.480 14.455 1.00 7.00 285 ASN A C 1
ATOM 2200 O O . ASN A 1 266 ? -14.680 -17.601 14.974 1.00 7.52 285 ASN A O 1
ATOM 2205 N N . THR A 1 267 ? -12.661 -18.448 14.467 1.00 7.21 286 THR A N 1
ATOM 2206 C CA . THR A 1 267 ? -12.893 -19.729 15.122 1.00 8.53 286 THR A CA 1
ATOM 2207 C C . THR A 1 267 ? -12.018 -19.942 16.359 1.00 8.98 286 THR A C 1
ATOM 2208 O O . THR A 1 267 ? -12.113 -20.985 16.993 1.00 10.47 286 THR A O 1
ATOM 2212 N N . GLY A 1 268 ? -11.167 -18.960 16.670 1.00 8.27 287 GLY A N 1
ATOM 2213 C CA . GLY A 1 268 ? -10.352 -19.038 17.864 1.00 8.48 287 GLY A CA 1
ATOM 2214 C C . GLY A 1 268 ? -9.191 -18.030 17.753 1.00 8.10 287 GLY A C 1
ATOM 2215 O O . GLY A 1 268 ? -8.716 -17.693 16.667 1.00 8.13 287 GLY A O 1
ATOM 2216 N N . LEU A 1 269 ? -8.684 -17.625 18.911 1.00 7.97 288 LEU A N 1
ATOM 2217 C CA . LEU A 1 269 ? -7.603 -16.659 19.006 1.00 8.30 288 LEU A CA 1
ATOM 2218 C C . LEU A 1 269 ? -8.016 -15.364 18.301 1.00 7.61 288 LEU A C 1
ATOM 2219 O O . LEU A 1 269 ? -9.136 -14.897 18.495 1.00 8.07 288 LEU A O 1
ATOM 2224 N N . ALA A 1 270 ? -7.102 -14.701 17.590 1.00 7.83 289 ALA A N 1
ATOM 2225 C CA . ALA A 1 270 ? -7.399 -13.388 17.084 1.00 7.44 289 ALA A CA 1
ATOM 2226 C C . ALA A 1 270 ? -8.336 -13.404 15.888 1.00 7.10 289 ALA A C 1
ATOM 2227 O O . ALA A 1 270 ? -8.568 -14.451 15.260 1.00 7.46 289 ALA A O 1
ATOM 2229 N N . GLY A 1 271 ? -8.870 -12.229 15.566 1.00 6.46 290 GLY A N 1
ATOM 2230 C CA . GLY A 1 271 ? -9.790 -12.068 14.436 1.00 6.44 290 GLY A CA 1
ATOM 2231 C C . GLY A 1 271 ? -9.547 -10.762 13.724 1.00 6.00 290 GLY A C 1
ATOM 2232 O O . GLY A 1 271 ? -9.355 -9.714 14.364 1.00 6.47 290 GLY A O 1
ATOM 2233 N N . SER A 1 272 ? -9.590 -10.818 12.387 1.00 6.07 291 SER A N 1
ATOM 2234 C CA . SER A 1 272 ? -9.367 -9.625 11.560 1.00 6.26 291 SER A CA 1
ATOM 2235 C C . SER A 1 272 ? -9.889 -9.915 10.162 1.00 6.24 291 SER A C 1
ATOM 2236 O O . SER A 1 272 ? -9.937 -11.079 9.732 1.00 6.29 291 SER A O 1
ATOM 2239 N N . ILE A 1 273 ? -10.286 -8.848 9.471 1.00 6.24 292 ILE A N 1
ATOM 2240 C CA . ILE A 1 273 ? -10.769 -8.976 8.104 1.00 7.25 292 ILE A CA 1
ATOM 2241 C C . ILE A 1 273 ? -10.688 -7.597 7.458 1.00 6.61 292 ILE A C 1
ATOM 2242 O O . ILE A 1 273 ? -11.149 -6.605 8.030 1.00 7.02 292 ILE A O 1
ATOM 2247 N N . ARG A 1 274 ? -10.146 -7.550 6.247 1.00 7.21 293 ARG A N 1
ATOM 2248 C CA . ARG A 1 274 ? -10.110 -6.339 5.458 1.00 7.62 293 ARG A CA 1
ATOM 2249 C C . ARG A 1 274 ? -10.535 -6.669 4.029 1.00 7.23 293 ARG A C 1
ATOM 2250 O O . ARG A 1 274 ? -10.127 -7.683 3.448 1.00 9.50 293 ARG A O 1
ATOM 2257 N N . LEU A 1 275 ? -11.346 -5.761 3.474 1.00 6.88 294 LEU A N 1
ATOM 2258 C CA . LEU A 1 275 ? -11.723 -5.790 2.044 1.00 7.29 294 LEU A CA 1
ATOM 2259 C C . LEU A 1 275 ? -11.008 -4.625 1.357 1.00 6.63 294 LEU A C 1
ATOM 2260 O O . LEU A 1 275 ? -11.285 -3.458 1.641 1.00 7.07 294 LEU A O 1
ATOM 2265 N N . GLU A 1 276 ? -10.099 -4.985 0.446 1.00 7.22 295 GLU A N 1
ATOM 2266 C CA . GLU A 1 276 ? -9.315 -4.014 -0.305 1.00 7.77 295 GLU A CA 1
ATOM 2267 C C . GLU A 1 276 ? -9.526 -4.195 -1.795 1.00 7.92 295 GLU A C 1
ATOM 2268 O O . GLU A 1 276 ? -10.039 -5.239 -2.253 1.00 7.89 295 GLU A O 1
ATOM 2274 N N . TRP A 1 277 ? -9.093 -3.191 -2.547 1.00 7.98 296 TRP A N 1
ATOM 2275 C CA . TRP A 1 277 ? -9.044 -3.290 -3.989 1.00 8.41 296 TRP A CA 1
ATOM 2276 C C . TRP A 1 277 ? -7.853 -2.587 -4.540 1.00 8.49 296 TRP A C 1
ATOM 2277 O O . TRP A 1 277 ? -7.252 -1.747 -3.904 1.00 8.95 296 TRP A O 1
ATOM 2288 N N . GLU A 1 278 ? -7.556 -2.928 -5.787 1.00 9.32 297 GLU A N 1
ATOM 2289 C CA . GLU A 1 278 ? -6.654 -2.155 -6.652 1.00 9.93 297 GLU A CA 1
ATOM 2290 C C . GLU A 1 278 ? -7.407 -1.929 -7.930 1.00 9.30 297 GLU A C 1
ATOM 2291 O O . GLU A 1 278 ? -8.160 -2.774 -8.378 1.00 11.26 297 GLU A O 1
ATOM 2297 N N . GLY A 1 279 ? -7.174 -0.777 -8.552 1.00 9.96 298 GLY A N 1
ATOM 2298 C CA . GLY A 1 279 ? -7.894 -0.427 -9.774 1.00 10.50 298 GLY A CA 1
ATOM 2299 C C . GLY A 1 279 ? -7.241 0.739 -10.444 1.00 10.41 298 GLY A C 1
ATOM 2300 O O . GLY A 1 279 ? -6.138 1.174 -10.055 1.00 10.42 298 GLY A O 1
ATOM 2301 N N . PRO A 1 280 ? -7.906 1.310 -11.450 1.00 10.81 299 PRO A N 1
ATOM 2302 C CA . PRO A 1 280 ? -7.315 2.423 -12.190 1.00 11.21 299 PRO A CA 1
ATOM 2303 C C . PRO A 1 280 ? -7.128 3.652 -11.295 1.00 12.00 299 PRO A C 1
ATOM 2304 O O . PRO A 1 280 ? -8.093 4.195 -10.764 1.00 13.26 299 PRO A O 1
ATOM 2308 N N . GLY A 1 281 ? -5.882 4.058 -11.074 1.00 13.27 300 GLY A N 1
ATOM 2309 C CA . GLY A 1 281 ? -5.584 5.142 -10.170 1.00 13.70 300 GLY A CA 1
ATOM 2310 C C . GLY A 1 281 ? -5.746 4.811 -8.693 1.00 12.38 300 GLY A C 1
ATOM 2311 O O . GLY A 1 281 ? -5.784 5.737 -7.895 1.00 14.45 300 GLY A O 1
ATOM 2312 N N . ILE A 1 282 ? -5.867 3.534 -8.360 1.00 10.44 301 ILE A N 1
ATOM 2313 C CA . ILE A 1 282 ? -6.176 3.098 -7.011 1.00 9.53 301 ILE A CA 1
ATOM 2314 C C . ILE A 1 282 ? -5.123 2.041 -6.671 1.00 10.16 301 ILE A C 1
ATOM 2315 O O . ILE A 1 282 ? -5.176 0.890 -7.139 1.00 10.12 301 ILE A O 1
ATOM 2320 N N . GLU A 1 283 ? -4.183 2.420 -5.813 1.00 11.31 302 GLU A N 1
ATOM 2321 C CA . GLU A 1 283 ? -3.226 1.473 -5.244 1.00 11.99 302 GLU A CA 1
ATOM 2322 C C . GLU A 1 283 ? -3.981 0.570 -4.246 1.00 10.28 302 GLU A C 1
ATOM 2323 O O . GLU A 1 283 ? -5.002 0.964 -3.720 1.00 11.17 302 GLU A O 1
ATOM 2329 N N . ARG A 1 284 ? -3.474 -0.637 -3.995 1.00 10.97 303 ARG A N 1
ATOM 2330 C CA . ARG A 1 284 ? -4.128 -1.550 -3.080 1.00 10.46 303 ARG A CA 1
ATOM 2331 C C . ARG A 1 284 ? -4.455 -0.851 -1.770 1.00 10.37 303 ARG A C 1
ATOM 2332 O O . ARG A 1 284 ? -3.578 -0.323 -1.091 1.00 10.84 303 ARG A O 1
ATOM 2340 N N . SER A 1 285 ? -5.744 -0.876 -1.407 1.00 9.47 304 SER A N 1
ATOM 2341 C CA . SER A 1 285 ? -6.246 -0.035 -0.323 1.00 8.57 304 SER A CA 1
ATOM 2342 C C . SER A 1 285 ? -7.647 -0.479 0.048 1.00 7.81 304 SER A C 1
ATOM 2343 O O . SER A 1 285 ? -8.329 -1.119 -0.741 1.00 8.19 304 SER A O 1
ATOM 2346 N N . VAL A 1 286 ? -8.070 -0.146 1.264 1.00 7.61 305 VAL A N 1
ATOM 2347 C CA . VAL A 1 286 ? -9.394 -0.516 1.759 1.00 7.63 305 VAL A CA 1
ATOM 2348 C C . VAL A 1 286 ? -10.429 0.081 0.833 1.00 6.64 305 VAL A C 1
ATOM 2349 O O . VAL A 1 286 ? -10.370 1.279 0.476 1.00 7.17 305 VAL A O 1
ATOM 2353 N N . VAL A 1 287 ? -11.407 -0.736 0.459 1.00 6.33 306 VAL A N 1
ATOM 2354 C CA . VAL A 1 287 ? -12.498 -0.213 -0.359 1.00 6.55 306 VAL A CA 1
ATOM 2355 C C . VAL A 1 287 ? -13.239 0.845 0.460 1.00 6.36 306 VAL A C 1
ATOM 2356 O O . VAL A 1 287 ? -13.659 0.569 1.578 1.00 6.76 306 VAL A O 1
ATOM 2360 N N . PRO A 1 288 ? -13.392 2.069 -0.043 1.00 6.24 307 PRO A N 1
ATOM 2361 C CA . PRO A 1 288 ? -13.831 3.148 0.824 1.00 6.82 307 PRO A CA 1
ATOM 2362 C C . PRO A 1 288 ? -15.349 3.230 0.972 1.00 6.39 307 PRO A C 1
ATOM 2363 O O . PRO A 1 288 ? -16.101 2.782 0.094 1.00 6.63 307 PRO A O 1
ATOM 2367 N N . GLN A 1 289 ? -15.761 3.865 2.051 1.00 6.55 308 GLN A N 1
ATOM 2368 C CA A GLN A 1 289 ? -17.164 4.100 2.326 0.50 6.66 308 GLN A CA 1
ATOM 2369 C CA B GLN A 1 289 ? -17.171 4.088 2.318 0.50 6.92 308 GLN A CA 1
ATOM 2370 C C . GLN A 1 289 ? -17.878 4.731 1.131 1.00 6.29 308 GLN A C 1
ATOM 2371 O O . GLN A 1 289 ? -19.025 4.400 0.849 1.00 6.30 308 GLN A O 1
ATOM 2382 N N . SER A 1 290 ? -17.201 5.660 0.455 1.00 6.00 309 SER A N 1
ATOM 2383 C CA . SER A 1 290 ? -17.810 6.367 -0.644 1.00 6.47 309 SER A CA 1
ATOM 2384 C C . SER A 1 290 ? -18.297 5.471 -1.760 1.00 6.16 309 SER A C 1
ATOM 2385 O O . SER A 1 290 ? -19.139 5.906 -2.550 1.00 6.75 309 SER A O 1
ATOM 2388 N N . CYS A 1 291 ? -17.758 4.252 -1.860 1.00 6.11 310 CYS A N 1
ATOM 2389 C CA . CYS A 1 291 ? -18.167 3.303 -2.882 1.00 6.27 310 CYS A CA 1
ATOM 2390 C C . CYS A 1 291 ? -18.980 2.120 -2.381 1.00 6.10 310 CYS A C 1
ATOM 2391 O O . CYS A 1 291 ? -19.291 1.225 -3.169 1.00 6.92 310 CYS A O 1
ATOM 2394 N N . LEU A 1 292 ? -19.372 2.118 -1.087 1.00 6.70 311 LEU A N 1
ATOM 2395 C CA . LEU A 1 292 ? -20.093 1.021 -0.487 1.00 6.32 311 LEU A CA 1
ATOM 2396 C C . LEU A 1 292 ? -21.519 1.460 -0.168 1.00 6.34 311 LEU A C 1
ATOM 2397 O O . LEU A 1 292 ? -21.737 2.520 0.433 1.00 6.68 311 LEU A O 1
ATOM 2402 N N . TYR A 1 293 ? -22.491 0.608 -0.556 1.00 6.70 312 TYR A N 1
ATOM 2403 C CA . TYR A 1 293 ? -23.887 0.874 -0.272 1.00 6.58 312 TYR A CA 1
ATOM 2404 C C . TYR A 1 293 ? -24.546 -0.345 0.307 1.00 6.70 312 TYR A C 1
ATOM 2405 O O . TYR A 1 293 ? -24.245 -1.482 -0.090 1.00 6.96 312 TYR A O 1
ATOM 2414 N N . PRO A 1 294 ? -25.516 -0.155 1.220 1.00 6.86 313 PRO A N 1
ATOM 2415 C CA . PRO A 1 294 ? -26.169 -1.309 1.830 1.00 7.65 313 PRO A CA 1
ATOM 2416 C C . PRO A 1 294 ? -27.254 -1.927 0.961 1.00 8.61 313 PRO A C 1
ATOM 2417 O O . PRO A 1 294 ? -27.668 -3.041 1.220 0.70 8.35 313 PRO A O 1
ATOM 2421 N N . ARG A 1 295 ? -27.750 -1.165 -0.018 1.00 8.17 314 ARG A N 1
ATOM 2422 C CA . ARG A 1 295 ? -28.819 -1.602 -0.942 1.00 9.40 314 ARG A CA 1
ATOM 2423 C C . ARG A 1 295 ? -28.520 -1.076 -2.332 1.00 9.32 314 ARG A C 1
ATOM 2424 O O . ARG A 1 295 ? -27.585 -0.276 -2.517 1.00 10.94 314 ARG A O 1
#